Protein AF-A0A3D8VDH3-F1 (afdb_monomer_lite)

pLDDT: mean 85.47, std 13.95, range [34.97, 97.44]

Radius of gyration: 27.93 Å; chains: 1; bounding box: 59×54×82 Å

Structure (mmCIF, N/CA/C/O backbone):
data_AF-A0A3D8VDH3-F1
#
_entry.id   AF-A0A3D8VDH3-F1
#
loop_
_atom_site.group_PDB
_atom_site.id
_atom_site.type_symbol
_atom_site.label_atom_id
_atom_site.label_alt_id
_atom_site.label_comp_id
_atom_site.label_asym_id
_atom_site.label_entity_id
_atom_site.label_seq_id
_atom_site.pdbx_PDB_ins_code
_atom_site.Cartn_x
_atom_site.Cartn_y
_atom_site.Cartn_z
_atom_site.occupancy
_atom_site.B_iso_or_equiv
_atom_site.auth_seq_id
_atom_site.auth_comp_id
_atom_site.auth_asym_id
_atom_site.auth_atom_id
_atom_site.pdbx_PDB_model_num
ATOM 1 N N . MET A 1 1 ? 12.336 -31.714 -1.502 1.00 45.78 1 MET A N 1
ATOM 2 C CA . MET A 1 1 ? 13.570 -30.962 -1.829 1.00 45.78 1 MET A CA 1
ATOM 3 C C . MET A 1 1 ? 13.977 -31.034 -3.308 1.00 45.78 1 MET A C 1
ATOM 5 O O . MET A 1 1 ? 14.647 -30.120 -3.753 1.00 45.78 1 MET A O 1
ATOM 9 N N . ALA A 1 2 ? 13.540 -32.030 -4.097 1.00 37.47 2 ALA A N 1
ATOM 10 C CA . ALA A 1 2 ? 13.898 -32.145 -5.522 1.00 37.47 2 ALA A CA 1
ATOM 11 C C . ALA A 1 2 ? 13.142 -31.191 -6.484 1.00 37.47 2 ALA A C 1
ATOM 13 O O . ALA A 1 2 ? 13.692 -30.810 -7.511 1.00 37.47 2 ALA A O 1
ATOM 14 N N . LEU A 1 3 ? 11.918 -30.748 -6.150 1.00 37.94 3 LEU A N 1
ATOM 15 C CA . LEU A 1 3 ? 11.135 -29.851 -7.025 1.00 37.94 3 LEU A CA 1
ATOM 16 C C . LEU A 1 3 ? 11.666 -28.405 -7.084 1.00 37.94 3 LEU A C 1
ATOM 18 O O . LEU A 1 3 ? 11.602 -27.781 -8.137 1.00 37.94 3 LEU A O 1
ATOM 22 N N . ALA A 1 4 ? 12.241 -27.885 -5.994 1.00 37.81 4 ALA A N 1
ATOM 23 C CA . ALA A 1 4 ? 12.780 -26.519 -5.960 1.00 37.81 4 ALA A CA 1
ATOM 24 C C . ALA A 1 4 ? 14.074 -26.370 -6.786 1.00 37.81 4 ALA A C 1
ATOM 26 O O . ALA A 1 4 ? 14.288 -25.345 -7.427 1.00 37.81 4 ALA A O 1
ATOM 27 N N . LEU A 1 5 ? 14.902 -27.423 -6.825 1.00 37.03 5 LEU A N 1
ATOM 28 C CA . LEU A 1 5 ? 16.112 -27.480 -7.653 1.00 37.03 5 LEU A CA 1
ATOM 29 C C . LEU A 1 5 ? 15.772 -27.493 -9.149 1.00 37.03 5 LEU A C 1
ATOM 31 O O . LEU A 1 5 ? 16.447 -26.830 -9.929 1.00 37.03 5 LEU A O 1
ATOM 35 N N . SER A 1 6 ? 14.692 -28.178 -9.542 1.00 40.34 6 SER A N 1
ATOM 36 C CA . SER A 1 6 ? 14.262 -28.243 -10.942 1.00 40.34 6 SER A CA 1
ATOM 37 C C . SER A 1 6 ? 13.768 -26.890 -11.461 1.00 40.34 6 SER A C 1
ATOM 39 O O . SER A 1 6 ? 14.161 -26.497 -12.554 1.00 40.34 6 SER A O 1
ATOM 41 N N . SER A 1 7 ? 12.969 -26.140 -10.689 1.00 45.00 7 SER A N 1
ATOM 42 C CA . SER A 1 7 ? 12.535 -24.795 -11.105 1.00 45.00 7 SER A CA 1
ATOM 43 C C . SER A 1 7 ? 13.702 -23.817 -11.201 1.00 45.00 7 SER A C 1
ATOM 45 O O . SER A 1 7 ? 13.804 -23.118 -12.198 1.00 45.00 7 SER A O 1
ATOM 47 N N . ALA A 1 8 ? 14.622 -23.798 -10.231 1.00 44.53 8 ALA A N 1
ATOM 48 C CA . ALA A 1 8 ? 15.776 -22.898 -10.278 1.00 44.53 8 ALA A CA 1
ATOM 49 C C . ALA A 1 8 ? 16.725 -23.200 -11.457 1.00 44.53 8 ALA A C 1
ATOM 51 O O . ALA A 1 8 ? 17.282 -22.280 -12.055 1.00 44.53 8 ALA A O 1
ATOM 52 N N . LEU A 1 9 ? 16.895 -24.477 -11.821 1.00 43.53 9 LEU A N 1
ATOM 53 C CA . LEU A 1 9 ? 17.683 -24.892 -12.987 1.00 43.53 9 LEU A CA 1
ATOM 54 C C . LEU A 1 9 ? 16.997 -24.526 -14.309 1.00 43.53 9 LEU A C 1
ATOM 56 O O . LEU A 1 9 ? 17.662 -24.017 -15.207 1.00 43.53 9 LEU A O 1
ATOM 60 N N . TYR A 1 10 ? 15.679 -24.723 -14.418 1.00 44.94 10 TYR A N 1
ATOM 61 C CA . TYR A 1 10 ? 14.909 -24.320 -15.601 1.00 44.94 10 TYR A CA 1
ATOM 62 C C . TYR A 1 10 ? 14.913 -22.803 -15.801 1.00 44.94 10 TYR A C 1
ATOM 64 O O . TYR A 1 10 ? 15.138 -22.339 -16.916 1.00 44.94 10 TYR A O 1
ATOM 72 N N . THR A 1 11 ? 14.731 -22.028 -14.729 1.00 51.59 11 THR A N 1
ATOM 73 C CA . THR A 1 11 ? 14.782 -20.565 -14.797 1.00 51.59 11 THR A CA 1
ATOM 74 C C . THR A 1 11 ? 16.172 -20.085 -15.218 1.00 51.59 11 THR A C 1
ATOM 76 O O . THR A 1 11 ? 16.268 -19.221 -16.081 1.00 51.59 11 THR A O 1
ATOM 79 N N . ASN A 1 12 ? 17.252 -20.678 -14.695 1.00 49.50 12 ASN A N 1
ATOM 80 C CA . ASN A 1 12 ? 18.618 -20.325 -15.101 1.00 49.50 12 ASN A CA 1
ATOM 81 C C . ASN A 1 12 ? 18.938 -20.702 -16.559 1.00 49.50 12 ASN A C 1
ATOM 83 O O . ASN A 1 12 ? 19.611 -19.941 -17.248 1.00 49.50 12 ASN A O 1
ATOM 87 N N . LEU A 1 13 ? 18.448 -21.846 -17.048 1.00 49.47 13 LEU A N 1
ATOM 88 C CA . LEU A 1 13 ? 18.633 -22.270 -18.441 1.00 49.47 13 LEU A CA 1
ATOM 89 C C . LEU A 1 13 ? 17.864 -21.378 -19.425 1.00 49.47 13 LEU A C 1
ATOM 91 O O . LEU A 1 13 ? 18.419 -21.018 -20.461 1.00 49.47 13 LEU A O 1
ATOM 95 N N . ALA A 1 14 ? 16.638 -20.974 -19.078 1.00 53.56 14 ALA A N 1
ATOM 96 C CA . ALA A 1 14 ? 15.848 -20.037 -19.874 1.00 53.56 14 ALA A CA 1
ATOM 97 C C . ALA A 1 14 ? 16.531 -18.660 -19.959 1.00 53.56 14 ALA A C 1
ATOM 99 O O . ALA A 1 14 ? 16.785 -18.180 -21.058 1.00 53.56 14 ALA A O 1
ATOM 100 N N . HIS A 1 15 ? 16.973 -18.092 -18.827 1.00 55.31 15 HIS A N 1
ATOM 101 C CA . HIS A 1 15 ? 17.721 -16.825 -18.821 1.00 55.31 15 HIS A CA 1
ATOM 102 C C . HIS A 1 15 ? 19.032 -16.908 -19.623 1.00 55.31 15 HIS A C 1
ATOM 104 O O . HIS A 1 15 ? 19.412 -15.948 -20.292 1.00 55.31 15 HIS A O 1
ATOM 110 N N . ALA A 1 16 ? 19.727 -18.051 -19.592 1.00 53.41 16 ALA A N 1
ATOM 111 C CA . ALA A 1 16 ? 20.951 -18.256 -20.365 1.00 53.41 16 ALA A CA 1
ATOM 112 C C . ALA A 1 16 ? 20.691 -18.345 -21.883 1.00 53.41 16 ALA A C 1
ATOM 114 O O . ALA A 1 16 ? 21.485 -17.828 -22.670 1.00 53.41 16 ALA A O 1
ATOM 115 N N . GLN A 1 17 ? 19.583 -18.963 -22.309 1.00 54.72 17 GLN A N 1
ATOM 116 C CA . GLN A 1 17 ? 19.160 -18.995 -23.717 1.00 54.72 17 GLN A CA 1
ATOM 117 C C . GLN A 1 17 ? 18.655 -17.626 -24.200 1.00 54.72 17 GLN A C 1
ATOM 119 O O . GLN A 1 17 ? 18.933 -17.223 -25.334 1.00 54.72 17 GLN A O 1
ATOM 124 N N . ASP A 1 18 ? 17.984 -16.880 -23.327 1.00 58.66 18 ASP A N 1
ATOM 125 C CA . ASP A 1 18 ? 17.497 -15.533 -23.609 1.00 58.66 18 ASP A CA 1
ATOM 126 C C . ASP A 1 18 ? 18.654 -14.536 -23.771 1.00 58.66 18 ASP A C 1
ATOM 128 O O . ASP A 1 18 ? 18.657 -13.746 -24.715 1.00 58.66 18 ASP A O 1
ATOM 132 N N . ALA A 1 19 ? 19.684 -14.620 -22.925 1.00 56.09 19 ALA A N 1
ATOM 133 C CA . ALA A 1 19 ? 20.886 -13.795 -23.043 1.00 56.09 19 ALA A CA 1
ATOM 134 C C . ALA A 1 19 ? 21.724 -14.140 -24.289 1.00 56.09 19 ALA A C 1
ATOM 136 O O . ALA A 1 19 ? 22.258 -13.246 -24.943 1.00 56.09 19 ALA A O 1
ATOM 137 N N . ALA A 1 20 ? 21.814 -15.423 -24.660 1.00 58.88 20 ALA A N 1
ATOM 138 C CA . ALA A 1 20 ? 22.573 -15.870 -25.832 1.00 58.88 20 ALA A CA 1
ATOM 139 C C . ALA A 1 20 ? 21.938 -15.463 -27.175 1.00 58.88 20 ALA A C 1
ATOM 141 O O . ALA A 1 20 ? 22.623 -15.441 -28.197 1.00 58.88 20 ALA A O 1
ATOM 142 N N . SER A 1 21 ? 20.640 -15.148 -27.188 1.00 61.16 21 SER A N 1
ATOM 143 C CA . SER A 1 21 ? 19.921 -14.727 -28.396 1.00 61.16 21 SER A CA 1
ATOM 144 C C . SER A 1 21 ? 19.900 -13.206 -28.604 1.00 61.16 21 SER A C 1
ATOM 146 O O . SER A 1 21 ? 19.546 -12.742 -29.688 1.00 61.16 21 SER A O 1
ATOM 148 N N . ALA A 1 22 ? 20.330 -12.417 -27.614 1.00 69.25 22 ALA A N 1
ATOM 149 C CA . ALA A 1 22 ? 20.348 -10.959 -27.675 1.00 69.25 22 ALA A CA 1
ATOM 150 C C . ALA A 1 22 ? 21.707 -10.431 -28.164 1.00 69.25 22 ALA A C 1
ATOM 152 O O . ALA A 1 22 ? 22.540 -10.042 -27.350 1.00 69.25 22 ALA A O 1
ATOM 153 N N . ASP A 1 23 ? 21.945 -10.392 -29.482 1.00 78.06 23 ASP A N 1
ATOM 154 C CA . ASP A 1 23 ? 23.149 -9.742 -30.029 1.00 78.06 23 ASP A CA 1
ATOM 155 C C . ASP A 1 23 ? 23.205 -8.264 -29.576 1.00 78.06 23 ASP A C 1
ATOM 157 O O . ASP A 1 23 ? 22.352 -7.468 -29.997 1.00 78.06 23 ASP A O 1
ATOM 161 N N . PRO A 1 24 ? 24.188 -7.857 -28.744 1.00 74.31 24 PRO A N 1
ATOM 162 C CA . PRO A 1 24 ? 24.292 -6.483 -28.263 1.00 74.31 24 PRO A CA 1
ATOM 163 C C . PRO A 1 24 ? 24.492 -5.464 -29.390 1.00 74.31 24 PRO A C 1
ATOM 165 O O . PRO A 1 24 ? 24.159 -4.295 -29.210 1.00 74.31 24 PRO A O 1
ATOM 168 N N . ALA A 1 25 ? 24.992 -5.875 -30.561 1.00 77.44 25 ALA A N 1
ATOM 169 C CA . ALA A 1 25 ? 25.109 -4.996 -31.724 1.00 77.44 25 ALA A CA 1
ATOM 170 C C . ALA A 1 25 ? 23.742 -4.632 -32.334 1.00 77.44 25 ALA A C 1
ATOM 172 O O . ALA A 1 25 ? 23.601 -3.581 -32.961 1.00 77.44 25 ALA A O 1
ATOM 173 N N . VAL A 1 26 ? 22.734 -5.489 -32.143 1.00 79.94 26 VAL A N 1
ATOM 174 C CA . VAL A 1 26 ? 21.367 -5.294 -32.645 1.00 79.94 26 VAL A CA 1
ATOM 175 C C . VAL A 1 26 ? 20.488 -4.653 -31.576 1.00 79.94 26 VAL A C 1
ATOM 177 O O . VAL A 1 26 ? 19.791 -3.677 -31.842 1.00 79.94 26 VAL A O 1
ATOM 180 N N . TRP A 1 27 ? 20.538 -5.189 -30.359 1.00 80.94 27 TRP A N 1
ATOM 181 C CA . TRP A 1 27 ? 19.612 -4.850 -29.277 1.00 80.94 27 TRP A CA 1
ATOM 182 C C . TRP A 1 27 ? 20.171 -3.823 -28.289 1.00 80.94 27 TRP A C 1
ATOM 184 O O . TRP A 1 27 ? 19.431 -3.291 -27.456 1.00 80.94 27 TRP A O 1
ATOM 194 N N . GLY A 1 28 ? 21.467 -3.518 -28.393 1.00 81.69 28 GLY A N 1
ATOM 195 C CA . GLY A 1 28 ? 22.143 -2.528 -27.567 1.00 81.69 28 GLY A CA 1
ATOM 196 C C . GLY A 1 28 ? 21.947 -2.785 -26.066 1.00 81.69 28 GLY A C 1
ATOM 197 O O . GLY A 1 28 ? 21.894 -3.941 -25.640 1.00 81.69 28 GLY A O 1
ATOM 198 N N . PRO A 1 29 ? 21.797 -1.730 -25.244 1.00 80.94 29 PRO A N 1
ATOM 199 C CA . PRO A 1 29 ? 21.519 -1.865 -23.813 1.00 80.94 29 PRO A CA 1
ATOM 200 C C . PRO A 1 29 ? 20.274 -2.705 -23.501 1.00 80.94 29 PRO A C 1
ATOM 202 O O . PRO A 1 29 ? 20.234 -3.393 -22.481 1.00 80.94 29 PRO A O 1
ATOM 205 N N . TYR A 1 30 ? 19.260 -2.679 -24.370 1.00 81.75 30 TYR A N 1
ATOM 206 C CA . TYR A 1 30 ? 17.966 -3.313 -24.113 1.00 81.75 30 TYR A CA 1
ATOM 207 C C . TYR A 1 30 ? 18.070 -4.847 -24.000 1.00 81.75 30 TYR A C 1
ATOM 209 O O . TYR A 1 30 ? 17.294 -5.464 -23.273 1.00 81.75 30 TYR A O 1
ATOM 217 N N . ALA A 1 31 ? 19.099 -5.452 -24.611 1.00 82.62 31 ALA A N 1
ATOM 218 C CA . ALA A 1 31 ? 19.454 -6.866 -24.447 1.00 82.62 31 ALA A CA 1
ATOM 219 C C . ALA A 1 31 ? 19.589 -7.296 -22.977 1.00 82.62 31 ALA A C 1
ATOM 221 O O . ALA A 1 31 ? 19.212 -8.403 -22.608 1.00 82.62 31 ALA A O 1
ATOM 222 N N . THR A 1 32 ? 20.098 -6.405 -22.122 1.00 85.38 32 THR A N 1
ATOM 223 C CA . THR A 1 32 ? 20.371 -6.691 -20.701 1.00 85.38 32 THR A CA 1
ATOM 224 C C . THR A 1 32 ? 19.118 -6.691 -19.819 1.00 85.38 32 THR A C 1
ATOM 226 O O . THR A 1 32 ? 19.188 -7.003 -18.625 1.00 85.38 32 THR A O 1
ATOM 229 N N . LEU A 1 33 ? 17.972 -6.309 -20.389 1.00 88.00 33 LEU A N 1
ATOM 230 C CA . LEU A 1 33 ? 16.694 -6.238 -19.690 1.00 88.00 33 LEU A CA 1
ATOM 231 C C . LEU A 1 33 ? 15.840 -7.493 -19.905 1.00 88.00 33 LEU A C 1
ATOM 233 O O . LEU A 1 33 ? 14.898 -7.719 -19.148 1.00 88.00 33 LEU A O 1
ATOM 237 N N . VAL A 1 34 ? 16.155 -8.308 -20.915 1.00 89.12 34 VAL A N 1
ATOM 238 C CA . VAL A 1 34 ? 15.372 -9.500 -21.261 1.00 89.12 34 VAL A CA 1
ATOM 239 C C . VAL A 1 34 ? 15.433 -10.543 -20.152 1.00 89.12 34 VAL A C 1
ATOM 241 O O . VAL A 1 34 ? 16.461 -10.727 -19.505 1.00 89.12 34 VAL A O 1
ATOM 244 N N . GLY A 1 35 ? 14.309 -11.217 -19.921 1.00 88.56 35 GLY A N 1
ATOM 245 C CA . GLY A 1 35 ? 14.136 -12.193 -18.851 1.00 88.56 35 GLY A CA 1
ATOM 246 C C . GLY A 1 35 ? 13.758 -11.546 -17.517 1.00 88.56 35 GLY A C 1
ATOM 247 O O . GLY A 1 35 ? 13.251 -12.223 -16.626 1.00 88.56 35 GLY A O 1
ATOM 248 N N . ARG A 1 36 ? 13.924 -10.226 -17.373 1.00 91.88 36 ARG A N 1
ATOM 249 C CA . ARG A 1 36 ? 13.807 -9.531 -16.087 1.00 91.88 36 ARG A CA 1
ATOM 250 C C . ARG A 1 36 ? 12.451 -8.853 -15.922 1.00 91.88 36 ARG A C 1
ATOM 252 O O . ARG A 1 36 ? 11.776 -8.482 -16.886 1.00 91.88 36 ARG A O 1
ATOM 259 N N . THR A 1 37 ? 12.074 -8.675 -14.659 1.00 94.75 37 THR A N 1
ATOM 260 C CA . THR A 1 37 ? 10.870 -7.949 -14.244 1.00 94.75 37 THR A CA 1
ATOM 261 C C . THR A 1 37 ? 11.261 -6.799 -13.335 1.00 94.75 37 THR A C 1
ATOM 263 O O . THR A 1 37 ? 11.999 -6.985 -12.369 1.00 94.75 37 THR A O 1
ATOM 266 N N . PHE A 1 38 ? 10.721 -5.619 -13.609 1.00 95.69 38 PHE A N 1
ATOM 267 C CA . PHE A 1 38 ? 11.061 -4.380 -12.937 1.00 95.69 38 PHE A CA 1
ATOM 268 C C . PHE A 1 38 ? 9.838 -3.755 -12.277 1.00 95.69 38 PHE A C 1
ATOM 270 O O . PHE A 1 38 ? 8.765 -3.685 -12.878 1.00 95.69 38 PHE A O 1
ATOM 277 N N . ALA A 1 39 ? 10.019 -3.248 -11.062 1.00 95.56 39 ALA A N 1
ATOM 278 C CA . ALA A 1 39 ? 9.040 -2.421 -10.372 1.00 95.56 39 ALA A CA 1
ATOM 279 C C . ALA A 1 39 ? 9.349 -0.941 -10.620 1.00 95.56 39 ALA A C 1
ATOM 281 O O . ALA A 1 39 ? 10.464 -0.489 -10.339 1.00 95.56 39 ALA A O 1
ATOM 282 N N . GLY A 1 40 ? 8.374 -0.203 -11.151 1.00 93.94 40 GLY A N 1
ATOM 283 C CA . GLY A 1 40 ? 8.513 1.218 -11.464 1.00 93.94 40 GLY A CA 1
ATOM 284 C C . GLY A 1 40 ? 8.079 2.123 -10.315 1.00 93.94 40 GLY A C 1
ATOM 285 O O . GLY A 1 40 ? 7.131 1.824 -9.587 1.00 93.94 40 GLY A O 1
ATOM 286 N N . GLN A 1 41 ? 8.768 3.251 -10.171 1.00 92.69 41 GLN A N 1
ATOM 287 C CA . GLN A 1 41 ? 8.465 4.291 -9.198 1.00 92.69 41 GLN A CA 1
ATOM 288 C C . GLN A 1 41 ? 8.595 5.671 -9.846 1.00 92.69 41 GLN A C 1
ATOM 290 O O . GLN A 1 41 ? 9.622 5.974 -10.456 1.00 92.69 41 GLN A O 1
ATOM 295 N N . ASP A 1 42 ? 7.576 6.513 -9.670 1.00 93.31 42 ASP A N 1
ATOM 296 C CA . ASP A 1 42 ? 7.642 7.928 -10.037 1.00 93.31 42 ASP A CA 1
ATOM 297 C C . ASP A 1 42 ? 8.678 8.649 -9.171 1.00 93.31 42 ASP A C 1
ATOM 299 O O . ASP A 1 42 ? 8.696 8.511 -7.946 1.00 93.31 42 ASP A O 1
ATOM 303 N N . VAL A 1 43 ? 9.531 9.443 -9.813 1.00 92.56 43 VAL A N 1
ATOM 304 C CA . VAL A 1 43 ? 10.533 10.275 -9.135 1.00 92.56 43 VAL A CA 1
ATOM 305 C C . VAL A 1 43 ? 10.117 11.743 -9.177 1.00 92.56 43 VAL A C 1
ATOM 307 O O . VAL A 1 43 ? 10.227 12.441 -8.172 1.00 92.56 43 VAL A O 1
ATOM 310 N N . SER A 1 44 ? 9.630 12.229 -10.323 1.00 91.69 44 SER A N 1
ATOM 311 C CA . SER A 1 44 ? 9.154 13.609 -10.467 1.00 91.69 44 SER A CA 1
ATOM 312 C C . SER A 1 44 ? 8.248 13.790 -11.686 1.00 91.69 44 SER A C 1
ATOM 314 O O . SER A 1 44 ? 8.260 12.973 -12.611 1.00 91.69 44 SER A O 1
ATOM 316 N N . GLY A 1 45 ? 7.496 14.895 -11.700 1.00 92.69 45 GLY A N 1
ATOM 317 C CA . GLY A 1 45 ? 6.691 15.316 -12.843 1.00 92.69 45 GLY A CA 1
ATOM 318 C C . GLY A 1 45 ? 5.281 14.739 -12.840 1.00 92.69 45 GLY A C 1
ATOM 319 O O . GLY A 1 45 ? 4.510 14.977 -11.911 1.00 92.69 45 GLY A O 1
ATOM 320 N N . TRP A 1 46 ? 4.914 14.037 -13.910 1.00 88.81 46 TRP A N 1
ATOM 321 C CA . TRP A 1 46 ? 3.556 13.532 -14.100 1.00 88.81 46 TRP A CA 1
ATOM 322 C C . TRP A 1 46 ? 3.208 12.399 -13.122 1.00 88.81 46 TRP A C 1
ATOM 324 O O . TRP A 1 46 ? 3.967 11.436 -13.024 1.00 88.81 46 TRP A O 1
ATOM 334 N N . PRO A 1 47 ? 2.053 12.466 -12.433 1.00 88.06 47 PRO A N 1
ATOM 335 C CA . PRO A 1 47 ? 1.620 11.390 -11.551 1.00 88.06 47 PRO A CA 1
ATOM 336 C C . PRO A 1 47 ? 1.214 10.157 -12.361 1.00 88.06 47 PRO A C 1
ATOM 338 O O . PRO A 1 47 ? 0.532 10.281 -13.381 1.00 88.06 47 PRO A O 1
ATOM 341 N N . ASN A 1 48 ? 1.547 8.969 -11.854 1.00 87.69 48 ASN A N 1
ATOM 342 C CA . ASN A 1 48 ? 1.277 7.683 -12.499 1.00 87.69 48 ASN A CA 1
ATOM 343 C C . ASN A 1 48 ? 1.996 7.526 -13.849 1.00 87.69 48 ASN A C 1
ATOM 345 O O . ASN A 1 48 ? 1.468 6.886 -14.763 1.00 87.69 48 ASN A O 1
ATOM 349 N N . TYR A 1 49 ? 3.176 8.134 -13.987 1.00 89.50 49 TYR A N 1
ATOM 350 C CA . TYR A 1 49 ? 3.991 8.014 -15.194 1.00 89.50 49 TYR A CA 1
ATOM 351 C C . TYR A 1 49 ? 4.663 6.636 -15.275 1.00 89.50 49 TYR A C 1
ATOM 353 O O . TYR A 1 49 ? 4.628 5.975 -16.316 1.00 89.50 49 TYR A O 1
ATOM 361 N N . ALA A 1 50 ? 5.244 6.179 -14.168 1.00 92.75 50 ALA A N 1
ATOM 362 C CA . ALA A 1 50 ? 5.819 4.859 -14.030 1.00 92.75 50 ALA A CA 1
ATOM 363 C C . ALA A 1 50 ? 4.712 3.804 -14.025 1.00 92.75 50 ALA A C 1
ATOM 365 O O . ALA A 1 50 ? 3.746 3.875 -13.263 1.00 92.75 50 ALA A O 1
ATOM 366 N N . SER A 1 51 ? 4.872 2.767 -14.837 1.00 92.56 51 SER A N 1
ATOM 367 C CA . SER A 1 51 ? 4.076 1.554 -14.666 1.00 92.56 51 SER A CA 1
ATOM 368 C C . SER A 1 51 ? 4.519 0.840 -13.391 1.00 92.56 51 SER A C 1
ATOM 370 O O . SER A 1 51 ? 5.712 0.770 -13.096 1.00 92.56 51 SER A O 1
ATOM 372 N N . LYS A 1 52 ? 3.571 0.241 -12.670 1.00 93.69 52 LYS A N 1
ATOM 373 C CA . LYS A 1 52 ? 3.853 -0.530 -11.455 1.00 93.69 52 LYS A CA 1
ATOM 374 C C . LYS A 1 52 ? 4.814 -1.683 -11.723 1.00 93.69 52 LYS A C 1
ATOM 376 O O . LYS A 1 52 ? 5.698 -1.939 -10.912 1.00 93.69 52 LYS A O 1
ATOM 381 N N . SER A 1 53 ? 4.641 -2.361 -12.855 1.00 95.44 53 SER A N 1
ATOM 382 C CA . SER A 1 53 ? 5.523 -3.442 -13.293 1.00 95.44 53 SER A CA 1
ATOM 383 C C . SER A 1 53 ? 5.821 -3.346 -14.787 1.00 95.44 53 SER A C 1
ATOM 385 O O . SER A 1 53 ? 4.966 -2.891 -15.550 1.00 95.44 53 SER A O 1
ATOM 387 N N . ARG A 1 54 ? 7.019 -3.781 -15.192 1.00 94.88 54 ARG A N 1
ATOM 388 C CA . ARG A 1 54 ? 7.414 -4.059 -16.584 1.00 94.88 54 ARG A CA 1
ATOM 389 C C . ARG A 1 54 ? 8.202 -5.354 -16.638 1.00 94.88 54 ARG A C 1
ATOM 391 O O . ARG A 1 54 ? 9.082 -5.563 -15.816 1.00 94.88 54 ARG A O 1
ATOM 398 N N . SER A 1 55 ? 7.889 -6.215 -17.588 1.00 94.44 55 SER A N 1
ATOM 399 C CA . SER A 1 55 ? 8.606 -7.460 -17.857 1.00 94.44 55 SER A CA 1
ATOM 400 C C . SER A 1 55 ? 9.007 -7.464 -19.318 1.00 94.44 55 SER A C 1
ATOM 402 O O . SER A 1 55 ? 8.150 -7.234 -20.171 1.00 94.44 55 SER A O 1
ATOM 404 N N . ILE A 1 56 ? 10.282 -7.724 -19.594 1.00 92.56 56 ILE A N 1
ATOM 405 C CA . ILE A 1 56 ? 10.801 -7.847 -20.956 1.00 92.56 56 ILE A CA 1
ATOM 406 C C . ILE A 1 56 ? 11.136 -9.314 -21.192 1.00 92.56 56 ILE A C 1
ATOM 408 O O . ILE A 1 56 ? 11.876 -9.911 -20.417 1.00 92.56 56 ILE A O 1
ATOM 412 N N . GLN A 1 57 ? 10.591 -9.901 -22.251 1.00 91.38 57 GLN A N 1
ATOM 413 C CA . GLN A 1 57 ? 10.781 -11.311 -22.598 1.00 91.38 57 GLN A CA 1
ATOM 414 C C . GLN A 1 57 ? 10.970 -11.463 -24.106 1.00 91.38 57 GLN A C 1
ATOM 416 O O . GLN A 1 57 ? 10.590 -10.581 -24.877 1.00 91.38 57 GLN A O 1
ATOM 421 N N . TRP A 1 58 ? 11.511 -12.595 -24.546 1.00 90.56 58 TRP A N 1
ATOM 422 C CA . TRP A 1 58 ? 11.445 -12.961 -25.956 1.00 90.56 58 TRP A CA 1
ATOM 423 C C . TRP A 1 58 ? 10.044 -13.453 -26.316 1.00 90.56 58 TRP A C 1
ATOM 425 O O . TRP A 1 58 ? 9.497 -14.344 -25.674 1.00 90.56 58 TRP A O 1
ATOM 435 N N . GLU A 1 59 ? 9.473 -12.890 -27.375 1.00 90.38 59 GLU A N 1
ATOM 436 C CA . GLU A 1 59 ? 8.365 -13.521 -28.096 1.00 90.38 59 GLU A CA 1
ATOM 437 C C . GLU A 1 59 ? 8.922 -14.496 -29.142 1.00 90.38 59 GLU A C 1
ATOM 439 O O . GLU A 1 59 ? 8.474 -15.635 -29.246 1.00 90.38 59 GLU A O 1
ATOM 444 N N . GLU A 1 60 ? 9.959 -14.062 -29.861 1.00 89.19 60 GLU A N 1
ATOM 445 C CA . GLU A 1 60 ? 10.764 -14.883 -30.760 1.00 89.19 60 GLU A CA 1
ATOM 446 C C . GLU A 1 60 ? 12.248 -14.623 -30.454 1.00 89.19 60 GLU A C 1
ATOM 448 O O . GLU A 1 60 ? 12.728 -13.521 -30.745 1.00 89.19 60 GLU A O 1
ATOM 453 N N . PRO A 1 61 ? 12.989 -15.594 -29.883 1.00 86.75 61 PRO A N 1
ATOM 454 C CA . PRO A 1 61 ? 14.383 -15.401 -29.487 1.00 86.75 61 PRO A CA 1
ATOM 455 C C . PRO A 1 61 ? 15.252 -14.812 -30.604 1.00 86.75 61 PRO A C 1
ATOM 457 O O . PRO A 1 61 ? 15.287 -15.325 -31.725 1.00 86.75 61 PRO A O 1
ATOM 460 N N . GLY A 1 62 ? 15.929 -13.703 -30.302 1.00 83.62 62 GLY A N 1
ATOM 461 C CA . GLY A 1 62 ? 16.793 -12.969 -31.229 1.00 83.62 62 GLY A CA 1
ATOM 462 C C . GLY A 1 62 ? 16.076 -12.144 -32.301 1.00 83.62 62 GLY A C 1
ATOM 463 O O . GLY A 1 62 ? 16.743 -11.447 -33.065 1.00 83.62 62 GLY A O 1
ATOM 464 N N . LYS A 1 63 ? 14.739 -12.189 -32.370 1.00 86.94 63 LYS A N 1
ATOM 465 C CA . LYS A 1 63 ? 13.949 -11.530 -33.425 1.00 86.94 63 LYS A CA 1
ATOM 466 C C . LYS A 1 63 ? 12.941 -10.522 -32.895 1.00 86.94 63 LYS A C 1
ATOM 468 O O . LYS A 1 63 ? 12.848 -9.428 -33.443 1.00 86.94 63 LYS A O 1
ATOM 473 N N . VAL A 1 64 ? 12.179 -10.892 -31.868 1.00 90.44 64 VAL A N 1
ATOM 474 C CA . VAL A 1 64 ? 11.095 -10.063 -31.331 1.00 90.44 64 VAL A CA 1
ATOM 475 C C . VAL A 1 64 ? 11.072 -10.176 -29.819 1.00 90.44 64 VAL A C 1
ATOM 477 O O . VAL A 1 64 ? 10.814 -11.254 -29.279 1.00 90.44 64 VAL A O 1
ATOM 480 N N . MET A 1 65 ? 11.294 -9.059 -29.133 1.00 91.69 65 MET A N 1
ATOM 481 C CA . MET A 1 65 ? 11.019 -8.962 -27.702 1.00 91.69 65 MET A CA 1
ATOM 482 C C . MET A 1 65 ? 9.602 -8.448 -27.481 1.00 91.69 65 MET A C 1
ATOM 484 O O . MET A 1 65 ? 9.020 -7.755 -28.317 1.00 91.69 65 MET A O 1
ATOM 488 N N . VAL A 1 66 ? 9.059 -8.765 -26.320 1.00 92.50 66 VAL A N 1
ATOM 489 C CA . VAL A 1 66 ? 7.818 -8.207 -25.822 1.00 92.50 66 VAL A CA 1
ATOM 490 C C . VAL A 1 66 ? 8.067 -7.550 -24.476 1.00 92.50 66 VAL A C 1
ATOM 492 O O . VAL A 1 66 ? 8.670 -8.144 -23.586 1.00 92.50 66 VAL A O 1
ATOM 495 N N . GLU A 1 67 ? 7.540 -6.342 -24.320 1.00 92.69 67 GLU A N 1
ATOM 496 C CA . GLU A 1 67 ? 7.343 -5.720 -23.024 1.00 92.69 67 GLU A CA 1
ATOM 497 C C . GLU A 1 67 ? 5.861 -5.789 -22.619 1.00 92.69 67 GLU A C 1
ATOM 499 O O . GLU A 1 67 ? 4.957 -5.397 -23.367 1.00 92.69 67 GLU A O 1
ATOM 504 N N . THR A 1 68 ? 5.616 -6.304 -21.418 1.00 94.38 68 THR A N 1
ATOM 505 C CA . THR A 1 68 ? 4.301 -6.358 -20.760 1.00 94.38 68 THR A CA 1
ATOM 506 C C . THR A 1 68 ? 4.393 -5.764 -19.365 1.00 94.38 68 THR A C 1
ATOM 508 O O . THR A 1 68 ? 5.481 -5.647 -18.807 1.00 94.38 68 THR A O 1
ATOM 511 N N . GLY A 1 69 ? 3.267 -5.438 -18.743 1.00 94.25 69 GLY A N 1
ATOM 512 C CA . GLY A 1 69 ? 3.288 -4.905 -17.387 1.00 94.25 69 GLY A CA 1
ATOM 513 C C . GLY A 1 69 ? 1.925 -4.455 -16.903 1.00 94.25 69 GLY A C 1
ATOM 514 O O . GLY A 1 69 ? 0.905 -4.703 -17.545 1.00 94.25 69 GLY A O 1
ATOM 515 N N . THR A 1 70 ? 1.920 -3.743 -15.783 1.00 95.38 70 THR A N 1
ATOM 516 C CA . THR A 1 70 ? 0.703 -3.196 -15.180 1.00 95.38 70 THR A CA 1
ATOM 517 C C . THR A 1 70 ? 0.876 -1.727 -14.835 1.00 95.38 70 THR A C 1
ATOM 519 O O . THR A 1 70 ? 1.935 -1.317 -14.357 1.00 95.38 70 THR A O 1
ATOM 522 N N . ASP A 1 71 ? -0.175 -0.936 -15.008 1.00 91.38 71 ASP A N 1
ATOM 523 C CA . ASP A 1 71 ? -0.227 0.447 -14.548 1.00 91.38 71 ASP A CA 1
ATOM 524 C C . ASP A 1 71 ? -0.252 0.519 -12.999 1.00 91.38 71 ASP A C 1
ATOM 526 O O . ASP A 1 71 ? -0.379 -0.511 -12.323 1.00 91.38 71 ASP A O 1
ATOM 530 N N . PRO A 1 72 ? -0.122 1.715 -12.394 1.00 88.12 72 PRO A N 1
ATOM 531 C CA . PRO A 1 72 ? -0.219 1.895 -10.939 1.00 88.12 72 PRO A CA 1
ATOM 532 C C . PRO A 1 72 ? -1.501 1.351 -10.294 1.00 88.12 72 PRO A C 1
ATOM 534 O O . PRO A 1 72 ? -1.497 1.024 -9.108 1.00 88.12 72 PRO A O 1
ATOM 537 N N . ARG A 1 73 ? -2.583 1.193 -11.066 1.00 88.25 73 ARG A N 1
ATOM 538 C CA . ARG A 1 73 ? -3.875 0.654 -10.614 1.00 88.25 73 ARG A CA 1
ATOM 539 C C . ARG A 1 73 ? -3.973 -0.865 -10.784 1.00 88.25 73 ARG A C 1
ATOM 541 O O . ARG A 1 73 ? -4.980 -1.451 -10.401 1.00 88.25 73 ARG A O 1
ATOM 548 N N . GLY A 1 74 ? -2.944 -1.508 -11.337 1.00 88.69 74 GLY A N 1
ATOM 549 C CA . GLY A 1 74 ? -2.898 -2.949 -11.578 1.00 88.69 74 GLY A CA 1
ATOM 550 C C . GLY A 1 74 ? -3.557 -3.396 -12.883 1.00 88.69 74 GLY A C 1
ATOM 551 O O . GLY A 1 74 ? -3.667 -4.596 -13.106 1.00 88.69 74 GLY A O 1
ATOM 552 N N . SER A 1 75 ? -3.982 -2.471 -13.748 1.00 92.69 75 SER A N 1
ATOM 553 C CA . SER A 1 75 ? -4.495 -2.821 -15.078 1.00 92.69 75 SER A CA 1
ATOM 554 C C . SER A 1 75 ? -3.338 -3.126 -16.024 1.00 92.69 75 SER A C 1
ATOM 556 O O . SER A 1 75 ? -2.320 -2.436 -15.980 1.00 92.69 75 SER A O 1
ATOM 558 N N . GLU A 1 76 ? -3.484 -4.123 -16.894 1.00 92.88 76 GLU A N 1
ATOM 559 C CA . GLU A 1 76 ? -2.456 -4.444 -17.888 1.00 92.88 76 GLU A CA 1
ATOM 560 C C . GLU A 1 76 ? -2.181 -3.247 -18.808 1.00 92.88 76 GLU A C 1
ATOM 562 O O . GLU A 1 76 ? -3.102 -2.607 -19.330 1.00 92.88 76 GLU A O 1
ATOM 567 N N . ILE A 1 77 ? -0.900 -2.930 -19.004 1.00 89.56 77 ILE A N 1
ATOM 568 C CA . ILE A 1 77 ? -0.495 -1.951 -20.015 1.00 89.56 77 ILE A CA 1
ATOM 569 C C . ILE A 1 77 ? -0.520 -2.610 -21.399 1.00 89.56 77 ILE A C 1
ATOM 571 O O . ILE A 1 77 ? -0.320 -3.823 -21.502 1.00 89.56 77 ILE A O 1
ATOM 575 N N . PRO A 1 78 ? -0.734 -1.839 -22.482 1.00 88.81 78 PRO A N 1
ATOM 576 C CA . PRO A 1 78 ? -0.667 -2.381 -23.832 1.00 88.81 78 PRO A CA 1
ATOM 577 C C . PRO A 1 78 ? 0.654 -3.113 -24.069 1.00 88.81 78 PRO A C 1
ATOM 579 O O . PRO A 1 78 ? 1.725 -2.539 -23.875 1.00 88.81 78 PRO A O 1
ATOM 582 N N . LYS A 1 79 ? 0.553 -4.368 -24.518 1.00 90.94 79 LYS A N 1
ATOM 583 C CA . LYS A 1 79 ? 1.696 -5.168 -24.959 1.00 90.94 79 LYS A CA 1
ATOM 584 C C . LYS A 1 79 ? 2.473 -4.399 -26.027 1.00 90.94 79 LYS A C 1
ATOM 586 O O . LYS A 1 79 ? 1.883 -3.918 -26.996 1.00 90.94 79 LYS A O 1
ATOM 591 N N . MET A 1 80 ? 3.784 -4.319 -25.852 1.00 90.88 80 MET A N 1
ATOM 592 C CA . MET A 1 80 ? 4.693 -3.634 -26.761 1.00 90.88 80 MET A CA 1
ATOM 593 C C . MET A 1 80 ? 5.637 -4.646 -27.384 1.00 90.88 80 MET A C 1
ATOM 595 O O . MET A 1 80 ? 6.366 -5.325 -26.667 1.00 90.88 80 MET A O 1
ATOM 599 N N . ARG A 1 81 ? 5.616 -4.767 -28.711 1.00 92.00 81 ARG A N 1
ATOM 600 C CA . ARG A 1 81 ? 6.567 -5.618 -29.435 1.00 92.00 81 ARG A CA 1
ATOM 601 C C . ARG A 1 81 ? 7.764 -4.777 -29.837 1.00 92.00 81 ARG A C 1
ATOM 603 O O . ARG A 1 81 ? 7.602 -3.641 -30.270 1.00 92.00 81 ARG A O 1
ATOM 610 N N . ILE A 1 82 ? 8.954 -5.331 -29.687 1.00 90.19 82 ILE A N 1
ATOM 611 C CA . ILE A 1 82 ? 10.210 -4.629 -29.919 1.00 90.19 82 ILE A CA 1
ATOM 612 C C . ILE A 1 82 ? 10.988 -5.428 -30.948 1.00 90.19 82 ILE A C 1
ATOM 614 O O . ILE A 1 82 ? 11.243 -6.619 -30.760 1.00 90.19 82 ILE A O 1
ATOM 618 N N . LEU A 1 83 ? 11.326 -4.773 -32.049 1.00 90.88 83 LEU A N 1
ATOM 619 C CA . LEU A 1 83 ? 11.997 -5.364 -33.196 1.00 90.88 83 LEU A CA 1
ATOM 620 C C . LEU A 1 83 ? 13.276 -4.579 -33.509 1.00 90.88 83 LEU A C 1
ATOM 622 O O . LEU A 1 83 ? 13.349 -3.385 -33.201 1.00 90.88 83 LEU A O 1
ATOM 626 N N . PRO A 1 84 ? 14.261 -5.192 -34.182 1.00 88.19 84 PRO A N 1
ATOM 627 C CA . PRO A 1 84 ? 15.361 -4.448 -34.772 1.00 88.19 84 PRO A CA 1
ATOM 628 C C . PRO A 1 84 ? 14.835 -3.406 -35.764 1.00 88.19 84 PRO A C 1
ATOM 630 O O . PRO A 1 84 ? 13.934 -3.674 -36.564 1.00 88.19 84 PRO A O 1
ATOM 633 N N . GLY A 1 85 ? 15.397 -2.205 -35.713 1.00 85.00 85 GLY A N 1
ATOM 634 C CA . GLY A 1 85 ? 15.114 -1.140 -36.662 1.00 85.00 85 GLY A CA 1
ATOM 635 C C . GLY A 1 85 ? 15.751 -1.394 -38.028 1.00 85.00 85 GLY A C 1
ATOM 636 O O . GLY A 1 85 ? 16.482 -2.357 -38.254 1.00 85.00 85 GLY A O 1
ATOM 637 N N . LYS A 1 86 ? 15.485 -0.489 -38.977 1.00 82.81 86 LYS A N 1
ATOM 638 C CA . LYS A 1 86 ? 16.032 -0.593 -40.343 1.00 82.81 86 LYS A CA 1
ATOM 639 C C . LYS A 1 86 ? 17.531 -0.296 -40.407 1.00 82.81 86 LYS A C 1
ATOM 641 O O . LYS A 1 86 ? 18.173 -0.638 -41.398 1.00 82.81 86 LYS A O 1
ATOM 646 N N . ARG A 1 87 ? 18.069 0.386 -39.395 1.00 81.69 87 ARG A N 1
ATOM 647 C CA . ARG A 1 87 ? 19.480 0.765 -39.287 1.00 81.69 87 ARG A CA 1
ATOM 648 C C . ARG A 1 87 ? 20.105 0.119 -38.047 1.00 81.69 87 ARG A C 1
ATOM 650 O O . ARG A 1 87 ? 19.403 -0.061 -37.053 1.00 81.69 87 ARG A O 1
ATOM 657 N N . PRO A 1 88 ? 21.414 -0.189 -38.068 1.00 75.25 88 PRO A N 1
ATOM 658 C CA . PRO A 1 88 ? 22.126 -0.620 -36.867 1.00 75.25 88 PRO A CA 1
ATOM 659 C C . PRO A 1 88 ? 21.940 0.378 -35.713 1.00 75.25 88 PRO A C 1
ATOM 661 O O . PRO A 1 88 ? 22.047 1.586 -35.926 1.00 75.25 88 PRO A O 1
ATOM 664 N N . GLY A 1 89 ? 21.653 -0.123 -34.508 1.00 77.88 89 GLY A N 1
ATOM 665 C CA . GLY A 1 89 ? 21.411 0.704 -33.318 1.00 77.88 89 GLY A CA 1
ATOM 666 C C . GLY A 1 89 ? 20.034 1.381 -33.256 1.00 77.88 89 GLY A C 1
ATOM 667 O O . GLY A 1 89 ? 19.807 2.209 -32.376 1.00 77.88 89 GLY A O 1
ATOM 668 N N . GLU A 1 90 ? 19.110 1.058 -34.162 1.00 86.94 90 GLU A N 1
ATOM 669 C CA . GLU A 1 90 ? 17.711 1.492 -34.106 1.00 86.94 90 GLU A CA 1
ATOM 670 C C . GLU A 1 90 ? 16.833 0.336 -33.607 1.00 86.94 90 GLU A C 1
ATOM 672 O O . GLU A 1 90 ? 17.032 -0.811 -34.003 1.00 86.94 90 GLU A O 1
ATOM 677 N N . LEU A 1 91 ? 15.852 0.634 -32.757 1.00 88.31 91 LEU A N 1
ATOM 678 C CA . LEU A 1 91 ? 14.841 -0.312 -32.284 1.00 88.31 91 LEU A CA 1
ATOM 679 C C . LEU A 1 91 ? 13.450 0.211 -32.629 1.00 88.31 91 LEU A C 1
ATOM 681 O O . LEU A 1 91 ? 13.157 1.392 -32.441 1.00 88.31 91 LEU A O 1
ATOM 685 N N . LEU A 1 92 ? 12.591 -0.678 -33.115 1.00 88.62 92 LEU A N 1
ATOM 686 C CA . LEU A 1 92 ? 11.200 -0.402 -33.439 1.00 88.62 92 LEU A CA 1
ATOM 687 C C . LEU A 1 92 ? 10.300 -0.916 -32.318 1.00 88.62 92 LEU A C 1
ATOM 689 O O . LEU A 1 92 ? 10.323 -2.100 -32.000 1.00 88.62 92 LEU A O 1
ATOM 693 N N . PHE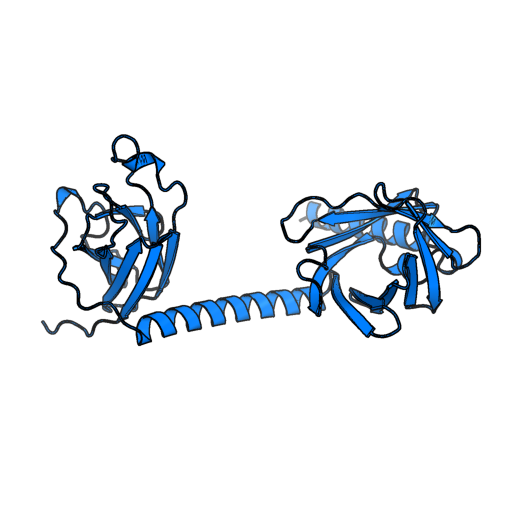 A 1 93 ? 9.473 -0.036 -31.775 1.00 87.25 93 PHE A N 1
ATOM 694 C CA . PHE A 1 93 ? 8.473 -0.320 -30.758 1.00 87.25 93 PHE A CA 1
ATOM 695 C C . PHE A 1 93 ? 7.092 -0.268 -31.410 1.00 87.25 93 PHE A C 1
ATOM 697 O O . PHE A 1 93 ? 6.570 0.792 -31.766 1.00 87.25 93 PHE A O 1
ATOM 704 N N . ASP A 1 94 ? 6.509 -1.444 -31.593 1.00 85.31 94 ASP A N 1
ATOM 705 C CA . ASP A 1 94 ? 5.171 -1.631 -32.128 1.00 85.31 94 ASP A CA 1
ATOM 706 C C . ASP A 1 94 ? 4.170 -1.737 -30.972 1.00 85.31 94 ASP A C 1
ATOM 708 O O . ASP A 1 94 ? 4.065 -2.756 -30.279 1.00 85.31 94 ASP A O 1
ATOM 712 N N . VAL A 1 95 ? 3.461 -0.630 -30.738 1.00 81.00 95 VAL A N 1
ATOM 713 C CA . VAL A 1 95 ? 2.359 -0.521 -29.779 1.00 81.00 95 VAL A CA 1
ATOM 714 C C . VAL A 1 95 ? 1.109 -0.027 -30.480 1.00 81.00 95 VAL A C 1
ATOM 716 O O . VAL A 1 95 ? 1.142 0.942 -31.234 1.00 81.00 95 VAL A O 1
ATOM 719 N N . ALA A 1 96 ? -0.038 -0.614 -30.137 1.00 72.81 96 ALA A N 1
ATOM 720 C CA . ALA A 1 96 ? -1.325 -0.278 -30.751 1.00 72.81 96 ALA A CA 1
ATOM 721 C C . ALA A 1 96 ? -1.676 1.225 -30.699 1.00 72.81 96 ALA A C 1
ATOM 723 O O . ALA A 1 96 ? -2.389 1.727 -31.563 1.00 72.81 96 ALA A O 1
ATOM 724 N N . ARG A 1 97 ? -1.184 1.954 -29.685 1.00 68.62 97 ARG A N 1
ATOM 725 C CA . ARG A 1 97 ? -1.446 3.393 -29.498 1.00 68.62 97 ARG A CA 1
ATOM 726 C C . ARG A 1 97 ? -0.429 4.322 -30.169 1.00 68.62 97 ARG A C 1
ATOM 728 O O . ARG A 1 97 ? -0.697 5.514 -30.267 1.00 68.62 97 ARG A O 1
ATOM 735 N N . ALA A 1 98 ? 0.717 3.806 -30.596 1.00 66.31 98 ALA A N 1
ATOM 736 C CA . ALA A 1 98 ? 1.780 4.568 -31.248 1.00 66.31 98 ALA A CA 1
ATOM 737 C C . ALA A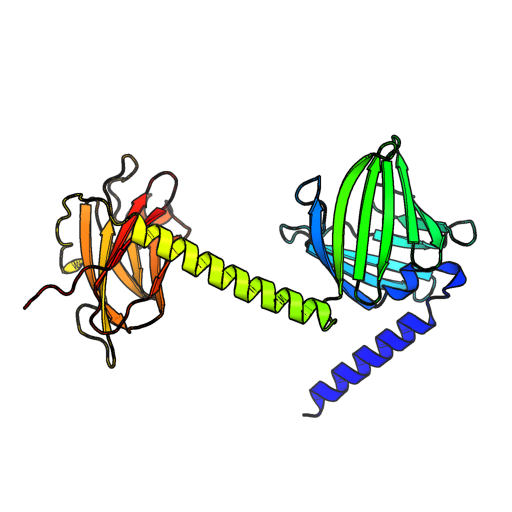 1 98 ? 2.587 3.628 -32.164 1.00 66.31 98 ALA A C 1
ATOM 739 O O . ALA A 1 98 ? 3.724 3.276 -31.842 1.00 66.31 98 ALA A O 1
ATOM 740 N N . PRO A 1 99 ? 1.984 3.165 -33.273 1.00 67.25 99 PRO A N 1
ATOM 741 C CA . PRO A 1 99 ? 2.640 2.218 -34.160 1.00 67.25 99 PRO A CA 1
ATOM 742 C C . PRO A 1 99 ? 3.890 2.857 -34.769 1.00 67.25 99 PRO A C 1
ATOM 744 O O . PRO A 1 99 ? 3.854 3.998 -35.234 1.00 67.25 99 PRO A O 1
ATOM 747 N N . ASN A 1 100 ? 4.979 2.091 -34.809 1.00 67.38 100 ASN A N 1
ATOM 748 C CA . ASN A 1 100 ? 6.287 2.498 -35.324 1.00 67.38 100 ASN A CA 1
ATOM 749 C C . ASN A 1 100 ? 7.027 3.569 -34.505 1.00 67.38 100 ASN A C 1
ATOM 751 O O . ASN A 1 100 ? 7.771 4.368 -35.077 1.00 67.38 100 ASN A O 1
ATOM 755 N N . ALA A 1 101 ? 6.859 3.596 -33.182 1.00 79.88 101 ALA A N 1
ATOM 756 C CA . ALA A 1 101 ? 7.762 4.370 -32.337 1.00 79.88 101 ALA A CA 1
ATOM 757 C C . ALA A 1 101 ? 9.193 3.825 -32.481 1.00 79.88 101 ALA A C 1
ATOM 759 O O . ALA A 1 101 ? 9.403 2.616 -32.475 1.00 79.88 101 ALA A O 1
ATOM 760 N N . THR A 1 102 ? 10.185 4.700 -32.622 1.00 84.44 102 THR A N 1
ATOM 761 C CA . THR A 1 102 ? 11.587 4.296 -32.797 1.00 84.44 102 THR A CA 1
ATOM 762 C C . THR A 1 102 ? 12.430 4.785 -31.632 1.00 84.44 102 THR A C 1
ATOM 764 O O . THR A 1 102 ? 12.307 5.941 -31.224 1.00 84.44 102 THR A O 1
ATOM 767 N N . ALA A 1 103 ? 13.320 3.932 -31.136 1.00 87.00 103 ALA A N 1
ATOM 768 C CA . ALA A 1 103 ? 14.389 4.337 -30.237 1.00 87.00 103 ALA A CA 1
ATOM 769 C C . ALA A 1 103 ? 15.744 4.181 -30.914 1.00 87.00 103 ALA A C 1
ATOM 771 O O . ALA A 1 103 ? 15.942 3.324 -31.777 1.00 87.00 103 ALA A O 1
ATOM 772 N N . ARG A 1 104 ? 16.693 4.994 -30.471 1.00 88.56 104 ARG A N 1
ATOM 773 C CA . ARG A 1 104 ? 18.082 4.960 -30.898 1.00 88.56 104 ARG A CA 1
ATOM 774 C C . ARG A 1 104 ? 18.961 4.584 -29.721 1.00 88.56 104 ARG A C 1
ATOM 776 O O . ARG A 1 104 ? 18.872 5.194 -28.657 1.00 88.56 104 ARG A O 1
ATOM 783 N N . VAL A 1 105 ? 19.831 3.611 -29.934 1.00 86.69 105 VAL A N 1
ATOM 784 C CA . VAL A 1 105 ? 20.924 3.294 -29.022 1.00 86.69 105 VAL A CA 1
ATOM 785 C C . VAL A 1 105 ? 21.965 4.401 -29.149 1.00 86.69 105 VAL A C 1
ATOM 787 O O . VAL A 1 105 ? 22.531 4.611 -30.221 1.00 86.69 105 VAL A O 1
ATOM 790 N N . VAL A 1 106 ? 22.175 5.141 -28.064 1.00 86.12 106 VAL A N 1
ATOM 791 C CA . VAL A 1 106 ? 23.170 6.222 -28.006 1.00 86.12 106 VAL A CA 1
ATOM 792 C C . VAL A 1 106 ? 24.521 5.665 -27.580 1.00 86.12 106 VAL A C 1
ATOM 794 O O . VAL A 1 106 ? 25.546 5.988 -28.174 1.00 86.12 106 VAL A O 1
ATOM 797 N N . ASP A 1 107 ? 24.511 4.798 -26.571 1.00 85.94 107 ASP A N 1
ATOM 798 C CA . ASP A 1 107 ? 25.688 4.117 -26.048 1.00 85.94 107 ASP A CA 1
ATOM 799 C C . ASP A 1 107 ? 25.283 2.790 -25.376 1.00 85.94 107 ASP A C 1
ATOM 801 O O . ASP A 1 107 ? 24.120 2.382 -25.411 1.00 85.94 107 ASP A O 1
ATOM 805 N N . ALA A 1 108 ? 26.245 2.106 -24.751 1.00 83.69 108 ALA A N 1
ATOM 806 C CA . ALA A 1 108 ? 26.047 0.799 -24.122 1.00 83.69 108 ALA A CA 1
ATOM 807 C C . ALA A 1 108 ? 25.026 0.776 -22.967 1.00 83.69 108 ALA A C 1
ATOM 809 O O . ALA A 1 108 ? 24.629 -0.306 -22.540 1.00 83.69 108 ALA A O 1
ATOM 810 N N . LYS A 1 109 ? 24.621 1.934 -22.436 1.00 89.31 109 LYS A N 1
ATOM 811 C CA . LYS A 1 109 ? 23.673 2.075 -21.323 1.00 89.31 109 LYS A CA 1
ATOM 812 C C . LYS A 1 109 ? 22.520 3.029 -21.628 1.00 89.31 109 LYS A C 1
ATOM 814 O O . LYS A 1 109 ? 21.622 3.136 -20.800 1.00 89.31 109 LYS A O 1
ATOM 819 N N . THR A 1 110 ? 22.504 3.693 -22.779 1.00 90.19 110 THR A N 1
ATOM 820 C CA . THR A 1 110 ? 21.540 4.763 -23.055 1.00 90.19 110 THR A CA 1
ATOM 821 C C . THR A 1 110 ? 20.741 4.509 -24.327 1.00 90.19 110 THR A C 1
ATOM 823 O O . THR A 1 110 ? 21.306 4.311 -25.405 1.00 90.19 110 THR A O 1
ATOM 826 N N . LEU A 1 111 ? 19.413 4.595 -24.212 1.00 89.88 111 LEU A N 1
ATOM 827 C CA . LEU A 1 111 ? 18.497 4.710 -25.347 1.00 89.88 111 LEU A CA 1
ATOM 828 C C . LEU A 1 111 ? 17.790 6.058 -25.332 1.00 89.88 111 LEU A C 1
ATOM 830 O O . LEU A 1 111 ? 17.441 6.574 -24.271 1.00 89.88 111 LEU A O 1
ATOM 834 N N . VAL A 1 112 ? 17.517 6.585 -26.518 1.00 90.81 112 VAL A N 1
ATOM 835 C CA . VAL A 1 112 ? 16.711 7.791 -26.698 1.00 90.81 112 VAL A CA 1
ATOM 836 C C . VAL A 1 112 ? 15.549 7.493 -27.633 1.00 90.81 112 VAL A C 1
ATOM 838 O O . VAL A 1 112 ? 15.733 6.962 -28.725 1.00 90.81 112 VAL A O 1
ATOM 841 N N . PHE A 1 113 ? 14.348 7.835 -27.187 1.00 87.06 113 PHE A N 1
ATOM 842 C CA . PHE A 1 113 ? 13.118 7.783 -27.958 1.00 87.06 113 PHE A CA 1
ATOM 843 C C . PHE A 1 113 ? 12.779 9.206 -28.383 1.00 87.06 113 PHE A C 1
ATOM 845 O O . PHE A 1 113 ? 12.408 10.041 -27.550 1.00 87.06 113 PHE A O 1
ATOM 852 N N . ASP A 1 114 ? 12.876 9.456 -29.682 1.00 76.56 114 ASP A N 1
ATOM 853 C CA . ASP A 1 114 ? 12.396 10.695 -30.275 1.00 76.56 114 ASP A CA 1
ATOM 854 C C . ASP A 1 114 ? 10.865 10.616 -30.341 1.00 76.56 114 ASP A C 1
ATOM 856 O O . ASP A 1 114 ? 10.298 9.777 -31.045 1.00 76.56 114 ASP A O 1
ATOM 860 N N . GLN A 1 115 ? 10.176 11.462 -29.577 1.00 71.50 115 GLN A N 1
ATOM 861 C CA . GLN A 1 115 ? 8.718 11.530 -29.588 1.00 71.50 115 GLN A CA 1
ATOM 862 C C . GLN A 1 115 ? 8.240 12.751 -30.377 1.00 71.50 115 GLN A C 1
ATOM 864 O O . GLN A 1 115 ? 8.938 13.752 -30.556 1.00 71.50 115 GLN A O 1
ATOM 869 N N . MET A 1 116 ? 7.002 12.680 -30.868 1.00 70.00 116 MET A N 1
ATOM 870 C CA . MET A 1 116 ? 6.388 13.809 -31.563 1.00 70.00 116 MET A CA 1
ATOM 871 C C . MET A 1 116 ? 6.311 15.047 -30.654 1.00 70.00 116 MET A C 1
ATOM 873 O O . MET A 1 116 ? 6.238 14.945 -29.432 1.00 70.00 116 MET A O 1
ATOM 877 N N . MET A 1 117 ? 6.264 16.236 -31.263 1.00 80.12 117 MET A N 1
ATOM 878 C CA . MET A 1 117 ? 6.057 17.521 -30.570 1.00 80.12 117 MET A CA 1
ATOM 879 C C . MET A 1 117 ? 7.201 17.960 -29.634 1.00 80.12 117 MET A C 1
ATOM 881 O O . MET A 1 117 ? 6.979 18.739 -28.701 1.00 80.12 117 MET A O 1
ATOM 885 N N . GLY A 1 118 ? 8.433 17.519 -29.912 1.00 80.94 118 GLY A N 1
ATOM 886 C CA . GLY A 1 118 ? 9.642 17.970 -29.212 1.00 80.94 118 GLY A CA 1
ATOM 887 C C . GLY A 1 118 ? 9.823 17.363 -27.821 1.00 80.94 118 GLY A C 1
ATOM 888 O O . GLY A 1 118 ? 10.523 17.956 -26.997 1.00 80.94 118 GLY A O 1
ATOM 889 N N . TYR A 1 119 ? 9.159 16.234 -27.567 1.00 87.38 119 TYR A N 1
ATOM 890 C CA . TYR A 1 119 ? 9.416 15.383 -26.416 1.00 87.38 119 TYR A CA 1
ATOM 891 C C . TYR A 1 119 ? 10.533 14.396 -26.747 1.00 87.38 119 TYR A C 1
ATOM 893 O O . TYR A 1 119 ? 10.593 13.850 -27.846 1.00 87.38 119 TYR A O 1
ATOM 901 N N . GLU A 1 120 ? 11.383 14.140 -25.768 1.00 91.12 120 GLU A N 1
ATOM 902 C CA . GLU A 1 120 ? 12.437 13.142 -25.846 1.00 91.12 120 GLU A CA 1
ATOM 903 C C . GLU A 1 120 ? 12.366 12.286 -24.588 1.00 91.12 120 GLU A C 1
ATOM 905 O O . GLU A 1 120 ? 12.288 12.822 -23.481 1.00 91.12 120 GLU A O 1
ATOM 910 N N . THR A 1 121 ? 12.360 10.961 -24.741 1.00 91.81 121 THR A N 1
ATOM 911 C CA . THR A 1 121 ? 12.495 10.054 -23.596 1.00 91.81 121 THR A CA 1
ATOM 912 C C . THR A 1 121 ? 13.866 9.405 -23.611 1.00 91.81 121 THR A C 1
ATOM 914 O O . THR A 1 121 ? 14.202 8.695 -24.551 1.00 91.81 121 THR A O 1
ATOM 917 N N . THR A 1 122 ? 14.639 9.595 -22.552 1.00 93.31 122 THR A N 1
ATOM 918 C CA . THR A 1 122 ? 15.911 8.909 -22.337 1.00 93.31 122 THR A CA 1
ATOM 919 C C . THR A 1 122 ? 15.704 7.740 -21.385 1.00 93.31 122 THR A C 1
ATOM 921 O O . THR A 1 122 ? 15.064 7.894 -20.342 1.00 93.31 122 THR A O 1
ATOM 924 N N . VAL A 1 123 ? 16.271 6.586 -21.722 1.00 93.06 123 VAL A N 1
ATOM 925 C CA . VAL A 1 123 ? 16.351 5.410 -20.855 1.00 93.06 123 VAL A CA 1
ATOM 926 C C . VAL A 1 123 ? 17.816 5.146 -20.543 1.00 93.06 123 VAL A C 1
ATOM 928 O O . VAL A 1 123 ? 18.603 4.921 -21.459 1.00 93.06 123 VAL A O 1
ATOM 931 N N . SER A 1 124 ? 18.178 5.181 -19.263 1.00 94.19 124 SER A N 1
ATOM 932 C CA . SER A 1 124 ? 19.547 4.982 -18.780 1.00 94.19 124 SER A CA 1
ATOM 933 C C . SER A 1 124 ? 19.617 3.731 -17.915 1.00 94.19 124 SER A C 1
ATOM 935 O O . SER A 1 124 ? 18.980 3.659 -16.867 1.00 94.19 124 SER A O 1
ATOM 937 N N . LEU A 1 125 ? 20.377 2.736 -18.354 1.00 91.69 125 LEU A N 1
ATOM 938 C CA . LEU A 1 125 ? 20.476 1.438 -17.704 1.00 91.69 125 LEU A CA 1
ATOM 939 C C . LEU A 1 125 ? 21.528 1.434 -16.598 1.00 91.69 125 LEU A C 1
ATOM 941 O O . LEU A 1 125 ? 22.578 2.076 -16.668 1.00 91.69 125 LEU A O 1
ATOM 945 N N . SER A 1 126 ? 21.245 0.620 -15.594 1.00 88.56 126 SER A N 1
ATOM 946 C CA . SER A 1 126 ? 22.108 0.286 -14.471 1.00 88.56 126 SER A CA 1
ATOM 947 C C . SER A 1 126 ? 22.087 -1.228 -14.262 1.00 88.56 126 SER A C 1
ATOM 949 O O . SER A 1 126 ? 21.262 -1.940 -14.835 1.00 88.56 126 SER A O 1
ATOM 951 N N . ASP A 1 127 ? 22.963 -1.735 -13.405 1.00 83.62 127 ASP A N 1
ATOM 952 C CA . ASP A 1 127 ? 23.074 -3.181 -13.189 1.00 83.62 127 ASP A CA 1
ATOM 953 C C . ASP A 1 127 ? 21.773 -3.773 -12.604 1.00 83.62 127 ASP A C 1
ATOM 955 O O . ASP A 1 127 ? 21.361 -4.884 -12.943 1.00 83.62 127 ASP A O 1
ATOM 959 N N . ASN A 1 128 ? 21.051 -2.983 -11.802 1.00 87.06 128 ASN A N 1
ATOM 960 C CA . ASN A 1 128 ? 19.860 -3.410 -11.062 1.00 87.06 128 ASN A CA 1
ATOM 961 C C . ASN A 1 128 ? 18.550 -2.823 -11.606 1.00 87.06 128 ASN A C 1
ATOM 963 O O . ASN A 1 128 ? 17.542 -2.819 -10.897 1.00 87.06 128 ASN A O 1
ATOM 967 N N . GLY A 1 129 ? 18.544 -2.281 -12.825 1.00 91.69 129 GLY A N 1
ATOM 968 C CA . GLY A 1 129 ? 17.375 -1.571 -13.331 1.00 91.69 129 GLY A CA 1
ATOM 969 C C . GLY A 1 129 ? 17.695 -0.492 -14.348 1.00 91.69 129 GLY A C 1
ATOM 970 O O . GLY A 1 129 ? 18.768 -0.477 -14.944 1.00 91.69 129 GLY A O 1
ATOM 971 N N . TYR A 1 130 ? 16.780 0.448 -14.527 1.00 94.31 130 TYR A N 1
ATOM 972 C CA . TYR A 1 130 ? 16.971 1.577 -15.427 1.00 94.31 130 TYR A CA 1
ATOM 973 C C . TYR A 1 130 ? 16.141 2.781 -14.993 1.00 94.31 130 TYR A C 1
ATOM 975 O O . TYR A 1 130 ? 15.106 2.648 -14.342 1.00 94.31 130 TYR A O 1
ATOM 983 N N . ASP A 1 131 ? 16.581 3.961 -15.400 1.00 95.38 131 ASP A N 1
ATOM 984 C CA . ASP A 1 131 ? 15.850 5.206 -15.224 1.00 95.38 131 ASP A CA 1
ATOM 985 C C . ASP A 1 131 ? 15.251 5.650 -16.553 1.00 95.38 131 ASP A C 1
ATOM 987 O O . ASP A 1 131 ? 15.863 5.501 -17.609 1.00 95.38 131 ASP A O 1
ATOM 991 N N . MET A 1 132 ? 14.060 6.234 -16.496 1.00 94.88 132 MET A N 1
ATOM 992 C CA . MET A 1 132 ? 13.416 6.8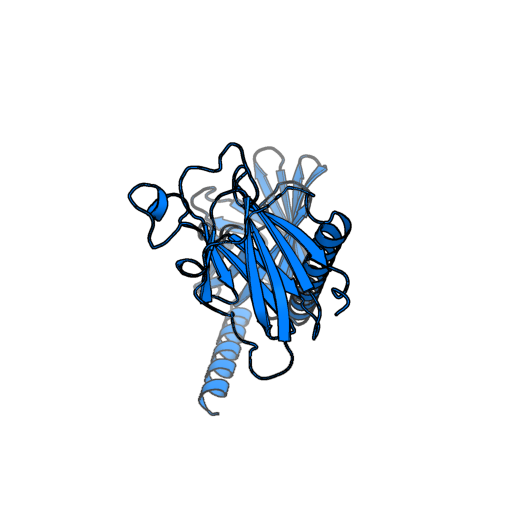89 -17.626 1.00 94.88 132 MET A CA 1
ATOM 993 C C . MET A 1 132 ? 13.258 8.373 -17.326 1.00 94.88 132 MET A C 1
ATOM 995 O O . MET A 1 132 ? 12.772 8.740 -16.256 1.00 94.88 132 MET A O 1
ATOM 999 N N . LYS A 1 133 ? 13.604 9.232 -18.281 1.00 95.50 133 LYS A N 1
ATOM 1000 C CA . LYS A 1 133 ? 13.406 10.683 -18.192 1.00 95.50 133 LYS A CA 1
ATOM 1001 C C . LYS A 1 133 ? 12.733 11.183 -19.452 1.00 95.50 133 LYS A C 1
ATOM 1003 O O . LYS A 1 133 ? 13.205 10.890 -20.540 1.00 95.50 133 LYS A O 1
ATOM 1008 N N . VAL A 1 134 ? 11.667 11.957 -19.301 1.00 94.31 134 VAL A N 1
ATOM 1009 C CA . VAL A 1 134 ? 11.016 12.664 -20.403 1.00 94.31 134 VAL A CA 1
ATOM 1010 C C . VAL A 1 134 ? 11.397 14.126 -20.311 1.00 94.31 134 VAL A C 1
ATOM 1012 O O . VAL A 1 134 ? 11.141 14.768 -19.291 1.00 94.31 134 VAL A O 1
ATOM 1015 N N . THR A 1 135 ? 11.976 14.666 -21.374 1.00 94.06 135 THR A N 1
ATOM 1016 C CA . THR A 1 135 ? 12.246 16.095 -21.496 1.00 94.06 135 THR A CA 1
ATOM 1017 C C . THR A 1 135 ? 11.453 16.696 -22.645 1.00 94.06 135 THR A C 1
ATOM 1019 O O . THR A 1 135 ? 11.056 16.005 -23.583 1.00 94.06 135 THR A O 1
ATOM 1022 N N . LYS A 1 136 ? 11.196 17.999 -22.566 1.00 93.00 136 LYS A N 1
ATOM 1023 C CA . LYS A 1 136 ? 10.639 18.784 -23.665 1.00 93.00 136 LYS A CA 1
ATOM 1024 C C . LYS A 1 136 ? 11.475 20.038 -23.806 1.00 93.00 136 LYS A C 1
ATOM 1026 O O . LYS A 1 136 ? 11.531 20.836 -22.877 1.00 93.00 136 LYS A O 1
ATOM 1031 N N . ARG A 1 137 ? 12.139 20.206 -24.954 1.00 88.00 137 ARG A N 1
ATOM 1032 C CA . ARG A 1 137 ? 13.066 21.334 -25.189 1.00 88.00 137 ARG A CA 1
ATOM 1033 C C . ARG A 1 137 ? 14.123 21.488 -24.074 1.00 88.00 137 ARG A C 1
ATOM 1035 O O . ARG A 1 137 ? 14.467 22.602 -23.702 1.00 88.00 137 ARG A O 1
ATOM 1042 N N . GLY A 1 138 ? 14.609 20.368 -23.533 1.00 85.69 138 GLY A N 1
ATOM 1043 C CA . GLY A 1 138 ? 15.614 20.334 -22.462 1.00 85.69 138 GLY A CA 1
ATOM 1044 C C . GLY A 1 138 ? 15.067 20.442 -21.033 1.00 85.69 138 GLY A C 1
ATOM 1045 O O . GLY A 1 138 ? 15.816 20.221 -20.087 1.00 85.69 138 GLY A O 1
ATOM 1046 N N . GLU A 1 139 ? 13.774 20.717 -20.845 1.00 92.69 139 GLU A N 1
ATOM 1047 C CA . GLU A 1 139 ? 13.157 20.773 -19.516 1.00 92.69 139 GLU A CA 1
ATOM 1048 C C . GLU A 1 139 ? 12.596 19.411 -19.104 1.00 92.69 139 GLU A C 1
ATOM 1050 O O . GLU A 1 139 ? 11.828 18.803 -19.856 1.00 92.69 139 GLU A O 1
ATOM 1055 N N . LEU A 1 140 ? 12.926 18.949 -17.893 1.00 94.38 140 LEU A N 1
ATOM 1056 C CA . LEU A 1 140 ? 12.406 17.702 -17.329 1.00 94.38 140 LEU A CA 1
ATOM 1057 C C . LEU A 1 140 ? 10.891 17.794 -17.112 1.00 94.38 140 LEU A C 1
ATOM 1059 O O . LEU A 1 140 ? 10.414 18.626 -16.348 1.00 94.38 140 LEU A O 1
ATOM 1063 N N . GLN A 1 141 ? 10.149 16.905 -17.765 1.00 94.69 141 GLN A N 1
ATOM 1064 C CA . GLN A 1 141 ? 8.694 16.809 -17.652 1.00 94.69 141 GLN A CA 1
ATOM 1065 C C . GLN A 1 141 ? 8.272 15.690 -16.702 1.00 94.69 141 GLN A C 1
ATOM 1067 O O . GLN A 1 141 ? 7.312 15.852 -15.954 1.00 94.69 141 GLN A O 1
ATOM 1072 N N . ALA A 1 142 ? 8.985 14.562 -16.735 1.00 95.06 142 ALA A N 1
ATOM 1073 C CA . ALA A 1 142 ? 8.758 13.431 -15.845 1.00 95.06 142 ALA A CA 1
ATOM 1074 C C . ALA A 1 142 ? 10.008 12.560 -15.726 1.00 95.06 142 ALA A C 1
ATOM 1076 O O . ALA A 1 142 ? 10.799 12.462 -16.668 1.00 95.06 142 ALA A O 1
ATOM 1077 N N . SER A 1 143 ? 10.163 11.874 -14.596 1.00 96.38 143 SER A N 1
ATOM 1078 C CA . SER A 1 143 ? 11.141 10.795 -14.472 1.00 96.38 143 SER A CA 1
ATOM 1079 C C . SER A 1 143 ? 10.642 9.649 -13.606 1.00 96.38 143 SER A C 1
ATOM 1081 O O . SER A 1 143 ? 9.921 9.870 -12.633 1.00 96.38 143 SER A O 1
ATOM 1083 N N . ALA A 1 144 ? 11.094 8.443 -13.930 1.00 96.31 144 ALA A N 1
ATOM 1084 C CA . ALA A 1 144 ? 10.785 7.216 -13.213 1.00 96.31 144 ALA A CA 1
ATOM 1085 C C . ALA A 1 144 ? 12.034 6.346 -13.060 1.00 96.31 144 ALA A C 1
ATOM 1087 O O . ALA A 1 144 ? 12.892 6.339 -13.941 1.00 96.31 144 ALA A O 1
ATOM 1088 N N . THR A 1 145 ? 12.083 5.569 -11.983 1.00 95.38 145 THR A N 1
ATOM 1089 C CA . THR A 1 145 ? 13.114 4.552 -11.746 1.00 95.38 145 THR A CA 1
ATOM 1090 C C . THR A 1 145 ? 12.468 3.176 -11.741 1.00 95.38 145 THR A C 1
ATOM 1092 O O . THR A 1 145 ? 11.455 2.960 -11.076 1.00 95.38 145 THR A O 1
ATOM 1095 N N . TYR A 1 146 ? 13.076 2.236 -12.454 1.00 94.75 146 TYR A N 1
ATOM 1096 C CA . TYR A 1 146 ? 12.655 0.846 -12.549 1.00 94.75 146 TYR A CA 1
ATOM 1097 C C . TYR A 1 146 ? 13.721 -0.039 -11.925 1.00 94.75 146 TYR A C 1
ATOM 1099 O O . TYR A 1 146 ? 14.867 -0.022 -12.363 1.00 94.75 146 TYR A O 1
ATOM 1107 N N . ARG A 1 147 ? 13.356 -0.808 -10.896 1.00 95.06 147 ARG A N 1
ATOM 1108 C CA . ARG A 1 147 ? 14.278 -1.701 -10.177 1.00 95.06 147 ARG A CA 1
ATOM 1109 C C . ARG A 1 147 ? 13.939 -3.151 -10.454 1.00 95.06 147 ARG A C 1
ATOM 1111 O O . ARG A 1 147 ? 12.773 -3.524 -10.366 1.00 95.06 147 ARG A O 1
ATOM 1118 N N . ASP A 1 148 ? 14.950 -3.953 -10.755 1.00 95.06 148 ASP A N 1
ATOM 1119 C CA . ASP A 1 148 ? 14.801 -5.386 -10.972 1.00 95.06 148 ASP A CA 1
ATOM 1120 C C . ASP A 1 148 ? 14.323 -6.064 -9.690 1.00 95.06 148 ASP A C 1
ATOM 1122 O O . ASP A 1 148 ? 15.007 -6.039 -8.666 1.00 95.06 148 ASP A O 1
ATOM 1126 N N . THR A 1 149 ? 13.152 -6.683 -9.767 1.00 93.81 149 THR A N 1
ATOM 1127 C CA . THR A 1 149 ? 12.488 -7.356 -8.648 1.00 93.81 149 THR A CA 1
ATOM 1128 C C . THR A 1 149 ? 13.261 -8.555 -8.097 1.00 93.81 149 THR A C 1
ATOM 1130 O O . THR A 1 149 ? 13.044 -8.925 -6.945 1.00 93.81 149 THR A O 1
ATOM 1133 N N . ALA A 1 150 ? 14.184 -9.131 -8.872 1.00 92.00 150 ALA A N 1
ATOM 1134 C CA . ALA A 1 150 ? 15.056 -10.215 -8.427 1.00 92.00 150 ALA A CA 1
ATOM 1135 C C . ALA A 1 150 ? 16.356 -9.722 -7.760 1.00 92.00 150 ALA A C 1
ATOM 1137 O O . ALA A 1 150 ? 17.123 -10.532 -7.244 1.00 92.00 150 ALA A O 1
ATOM 1138 N N . SER A 1 151 ? 16.625 -8.411 -7.766 1.00 89.88 151 SER A N 1
ATOM 1139 C CA . SER A 1 151 ? 17.867 -7.852 -7.221 1.00 89.88 151 SER A CA 1
ATOM 1140 C C . SER A 1 151 ? 17.829 -7.683 -5.698 1.00 89.88 151 SER A C 1
ATOM 1142 O O . SER A 1 151 ? 16.805 -7.323 -5.110 1.00 89.88 151 SER A O 1
ATOM 1144 N N . GLU A 1 152 ? 18.988 -7.835 -5.050 1.00 88.62 152 GLU A N 1
ATOM 1145 C CA . GLU A 1 152 ? 19.153 -7.508 -3.624 1.00 88.62 152 GLU A CA 1
ATOM 1146 C C . GLU A 1 152 ? 18.835 -6.034 -3.336 1.00 88.62 152 GLU A C 1
ATOM 1148 O O . GLU A 1 152 ? 18.261 -5.705 -2.299 1.00 88.62 152 GLU A O 1
ATOM 1153 N N . ALA A 1 153 ? 19.142 -5.143 -4.284 1.00 84.69 153 ALA A N 1
ATOM 1154 C CA . ALA A 1 153 ? 18.824 -3.723 -4.189 1.00 84.69 153 ALA A CA 1
ATOM 1155 C C . ALA A 1 153 ? 17.309 -3.474 -4.107 1.00 84.69 153 ALA A C 1
ATOM 1157 O O . ALA A 1 153 ? 16.861 -2.629 -3.327 1.00 84.69 153 ALA A O 1
ATOM 1158 N N . TYR A 1 154 ? 16.506 -4.217 -4.876 1.00 90.94 154 TYR A N 1
ATOM 1159 C CA . TYR A 1 154 ? 15.052 -4.152 -4.763 1.00 90.94 154 TYR A CA 1
ATOM 1160 C C . TYR A 1 154 ? 14.559 -4.734 -3.442 1.00 90.94 154 TYR A C 1
ATOM 1162 O O . TYR A 1 154 ? 13.719 -4.109 -2.800 1.00 90.94 154 TYR A O 1
ATOM 1170 N N . ALA A 1 155 ? 15.101 -5.872 -3.000 1.00 90.31 155 ALA A N 1
ATOM 1171 C CA . ALA A 1 1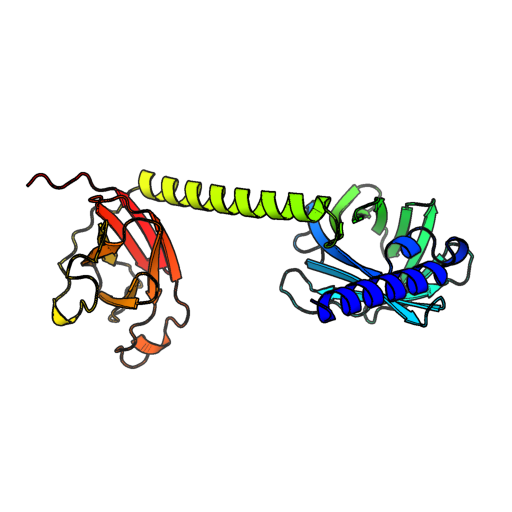55 ? 14.720 -6.470 -1.721 1.00 90.31 155 ALA A CA 1
ATOM 1172 C C . ALA A 1 155 ? 14.990 -5.512 -0.544 1.00 90.31 155 ALA A C 1
ATOM 1174 O O . ALA A 1 155 ? 14.120 -5.309 0.304 1.00 90.31 155 ALA A O 1
ATOM 1175 N N . ALA A 1 156 ? 16.153 -4.853 -0.538 1.00 89.56 156 ALA A N 1
ATOM 1176 C CA . ALA A 1 156 ? 16.509 -3.839 0.450 1.00 89.56 156 ALA A CA 1
ATOM 1177 C C . ALA A 1 156 ? 15.573 -2.621 0.391 1.00 89.56 156 ALA A C 1
ATOM 1179 O O . ALA A 1 156 ? 15.082 -2.167 1.423 1.00 89.56 156 ALA A O 1
ATOM 1180 N N . HIS A 1 157 ? 15.271 -2.117 -0.810 1.00 87.81 157 HIS A N 1
ATOM 1181 C CA . HIS A 1 157 ? 14.317 -1.022 -0.979 1.00 87.81 157 HIS A CA 1
ATOM 1182 C C . HIS A 1 157 ? 12.913 -1.412 -0.493 1.00 87.81 157 HIS A C 1
ATOM 1184 O O . HIS A 1 157 ? 12.272 -0.639 0.211 1.00 87.81 157 HIS A O 1
ATOM 1190 N N . ALA A 1 158 ? 12.431 -2.610 -0.827 1.00 89.94 158 ALA A N 1
ATOM 1191 C CA . ALA A 1 158 ? 11.135 -3.106 -0.380 1.00 89.94 158 ALA A CA 1
ATOM 1192 C C . ALA A 1 158 ? 11.070 -3.212 1.152 1.00 89.94 158 ALA A C 1
ATOM 1194 O O . ALA A 1 158 ? 10.091 -2.764 1.745 1.00 89.94 158 ALA A O 1
ATOM 1195 N N . ALA A 1 159 ? 12.127 -3.717 1.798 1.00 91.44 159 ALA A N 1
ATOM 1196 C CA . ALA A 1 159 ? 12.225 -3.755 3.257 1.00 91.44 159 ALA A CA 1
ATOM 1197 C C . ALA A 1 159 ? 12.160 -2.347 3.872 1.00 91.44 159 ALA A C 1
ATOM 1199 O O . ALA A 1 159 ? 11.361 -2.112 4.776 1.00 91.44 159 ALA A O 1
ATOM 1200 N N . GLN A 1 160 ? 12.907 -1.386 3.320 1.00 91.50 160 GLN A N 1
ATOM 1201 C CA . GLN A 1 160 ? 12.855 0.013 3.759 1.00 91.50 160 GLN A CA 1
ATOM 1202 C C . GLN A 1 160 ? 11.461 0.630 3.596 1.00 91.50 160 GLN A C 1
ATOM 1204 O O . GLN A 1 160 ? 11.024 1.384 4.461 1.00 91.50 160 GLN A O 1
ATOM 1209 N N . GLN A 1 161 ? 10.738 0.319 2.513 1.00 89.06 161 GLN A N 1
ATOM 1210 C CA . GLN A 1 161 ? 9.365 0.803 2.335 1.00 89.06 161 GLN A CA 1
ATOM 1211 C C . GLN A 1 161 ? 8.409 0.194 3.367 1.00 89.06 161 GLN A C 1
ATOM 1213 O O . GLN A 1 161 ? 7.570 0.916 3.893 1.00 89.06 161 GLN A O 1
ATOM 1218 N N . VAL A 1 162 ? 8.558 -1.091 3.708 1.00 92.06 162 VAL A N 1
ATOM 1219 C CA . VAL A 1 162 ? 7.760 -1.737 4.767 1.00 92.06 162 VAL A CA 1
ATOM 1220 C C . VAL A 1 162 ? 8.048 -1.112 6.133 1.00 92.06 162 VAL A C 1
ATOM 1222 O O . VAL A 1 162 ? 7.121 -0.822 6.889 1.00 92.06 162 VAL A O 1
ATOM 1225 N N . GLU A 1 163 ? 9.319 -0.867 6.452 1.00 93.19 163 GLU A N 1
ATOM 1226 C CA . GLU A 1 163 ? 9.721 -0.190 7.690 1.00 93.19 163 GLU A CA 1
ATOM 1227 C C . GLU A 1 163 ? 9.182 1.238 7.752 1.00 93.19 163 GLU A C 1
ATOM 1229 O O . GLU A 1 163 ? 8.636 1.649 8.777 1.00 93.19 163 GLU A O 1
ATOM 1234 N N . LYS A 1 164 ? 9.280 1.977 6.644 1.00 93.94 164 LYS A N 1
ATOM 1235 C CA . LYS A 1 164 ? 8.731 3.325 6.527 1.00 93.94 164 LYS A CA 1
ATOM 1236 C C . LYS A 1 164 ? 7.213 3.321 6.685 1.00 93.94 164 LYS A C 1
ATOM 1238 O O . LYS A 1 164 ? 6.704 4.100 7.476 1.00 93.94 164 LYS A O 1
ATOM 1243 N N . GLU A 1 165 ? 6.491 2.432 6.007 1.00 92.62 165 GLU A N 1
ATOM 1244 C CA . GLU A 1 165 ? 5.035 2.317 6.144 1.00 92.62 165 GLU A CA 1
ATOM 1245 C C . GLU A 1 165 ? 4.641 1.989 7.593 1.00 92.62 165 GLU A C 1
ATOM 1247 O O . GLU A 1 165 ? 3.705 2.574 8.139 1.00 92.62 165 GLU A O 1
ATOM 1252 N N . ALA A 1 166 ? 5.376 1.090 8.254 1.00 91.00 166 ALA A N 1
ATOM 1253 C CA . ALA A 1 166 ? 5.160 0.788 9.664 1.00 91.00 166 ALA A CA 1
ATOM 1254 C C . ALA A 1 166 ? 5.428 2.009 10.563 1.00 91.00 166 ALA A C 1
ATOM 1256 O O . ALA A 1 166 ? 4.648 2.274 11.482 1.00 91.00 166 ALA A O 1
ATOM 1257 N N . ALA A 1 167 ? 6.493 2.768 10.295 1.00 93.69 167 ALA A N 1
ATOM 1258 C CA . ALA A 1 167 ? 6.813 4.001 11.009 1.00 93.69 167 ALA A CA 1
ATOM 1259 C C . ALA A 1 167 ? 5.746 5.085 10.785 1.00 93.69 167 ALA A C 1
ATOM 1261 O O . ALA A 1 167 ? 5.308 5.711 11.749 1.00 93.69 167 ALA A O 1
ATOM 1262 N N . ASP A 1 168 ? 5.266 5.246 9.553 1.00 94.19 168 ASP A N 1
ATOM 1263 C CA . ASP A 1 168 ? 4.209 6.186 9.181 1.00 94.19 168 ASP A CA 1
ATOM 1264 C C . ASP A 1 168 ? 2.887 5.820 9.876 1.00 94.19 168 ASP A C 1
ATOM 1266 O O . ASP A 1 168 ? 2.231 6.692 10.448 1.00 94.19 168 ASP A O 1
ATOM 1270 N N . LYS A 1 169 ? 2.525 4.528 9.941 1.00 91.88 169 LYS A N 1
ATOM 1271 C CA . LYS A 1 169 ? 1.362 4.049 10.718 1.00 91.88 169 LYS A CA 1
ATOM 1272 C C . LYS A 1 169 ? 1.504 4.347 12.211 1.00 91.88 169 LYS A C 1
ATOM 1274 O O . LYS A 1 169 ? 0.554 4.801 12.848 1.00 91.88 169 LYS A O 1
ATOM 1279 N N . VAL A 1 170 ? 2.690 4.127 12.784 1.00 93.12 170 VAL A N 1
ATOM 1280 C CA . VAL A 1 170 ? 2.978 4.470 14.187 1.00 93.12 170 VAL A CA 1
ATOM 1281 C C . VAL A 1 170 ? 2.857 5.978 14.421 1.00 93.12 170 VAL A C 1
ATOM 1283 O O . VAL A 1 170 ? 2.245 6.387 15.409 1.00 93.12 170 VAL A O 1
ATOM 1286 N N . ALA A 1 171 ? 3.400 6.799 13.521 1.00 93.75 171 ALA A N 1
ATOM 1287 C CA . ALA A 1 171 ? 3.323 8.252 13.599 1.00 93.75 171 ALA A CA 1
ATOM 1288 C C . ALA A 1 171 ? 1.874 8.748 13.489 1.00 93.75 171 ALA A C 1
ATOM 1290 O O . ALA A 1 171 ? 1.447 9.549 14.320 1.00 93.75 171 ALA A O 1
ATOM 1291 N N . ALA A 1 172 ? 1.096 8.219 12.540 1.00 92.44 172 ALA A N 1
ATOM 1292 C CA . ALA A 1 172 ? -0.320 8.538 12.371 1.00 92.44 172 ALA A CA 1
ATOM 1293 C C . ALA A 1 172 ? -1.130 8.197 13.630 1.00 92.44 172 ALA A C 1
ATOM 1295 O O . ALA A 1 172 ? -1.870 9.039 14.137 1.00 92.44 172 ALA A O 1
ATOM 1296 N N . ARG A 1 173 ? -0.926 7.005 14.205 1.00 93.62 173 ARG A N 1
ATOM 1297 C CA . ARG A 1 173 ? -1.561 6.616 15.471 1.00 93.62 173 ARG A CA 1
ATOM 1298 C C . ARG A 1 173 ? -1.185 7.568 16.609 1.00 93.62 173 ARG A C 1
ATOM 1300 O O . ARG A 1 173 ? -2.050 8.030 17.345 1.00 93.62 173 ARG A O 1
ATOM 1307 N N . ASN A 1 174 ? 0.099 7.884 16.762 1.00 92.88 174 ASN A N 1
ATOM 1308 C CA . ASN A 1 174 ? 0.553 8.793 17.814 1.00 92.88 174 ASN A CA 1
ATOM 1309 C C . ASN A 1 174 ? -0.020 10.211 17.633 1.00 92.88 174 ASN A C 1
ATOM 1311 O O . ASN A 1 174 ? -0.345 10.861 18.624 1.00 92.88 174 ASN A O 1
ATOM 1315 N N . ALA A 1 175 ? -0.195 10.671 16.391 1.00 93.44 175 ALA A N 1
ATOM 1316 C CA . ALA A 1 175 ? -0.857 11.937 16.093 1.00 93.44 175 ALA A CA 1
ATOM 1317 C C . ALA A 1 175 ? -2.338 11.919 16.506 1.00 93.44 175 ALA A C 1
ATOM 1319 O O . ALA A 1 175 ? -2.803 12.879 17.118 1.00 93.44 175 ALA A O 1
ATOM 1320 N N . LEU A 1 176 ? -3.058 10.815 16.259 1.00 93.25 176 LEU A N 1
ATOM 1321 C CA . LEU A 1 176 ? -4.429 10.641 16.756 1.00 93.25 176 LEU A CA 1
ATOM 1322 C C . LEU A 1 176 ? -4.478 10.687 18.289 1.00 93.25 176 LEU A C 1
ATOM 1324 O O . LEU A 1 176 ? -5.300 11.417 18.834 1.00 93.25 176 LEU A O 1
ATOM 1328 N N . ARG A 1 177 ? -3.554 10.001 18.980 1.00 93.38 177 ARG A N 1
ATOM 1329 C CA . ARG A 1 177 ? -3.439 10.050 20.454 1.00 93.38 177 ARG A CA 1
ATOM 1330 C C . ARG A 1 177 ? -3.198 11.454 20.988 1.00 93.38 177 ARG A C 1
ATOM 1332 O O . ARG A 1 177 ? -3.778 11.822 22.003 1.00 93.38 177 ARG A O 1
ATOM 1339 N N . ALA A 1 178 ? -2.330 12.217 20.326 1.00 91.69 178 ALA A N 1
ATOM 1340 C CA . ALA A 1 178 ? -2.018 13.588 20.715 1.00 91.69 178 ALA A CA 1
ATOM 1341 C C . ALA A 1 178 ? -3.203 14.540 20.485 1.00 91.69 178 ALA A C 1
ATOM 1343 O O . ALA A 1 178 ? -3.411 15.452 21.281 1.00 91.69 178 ALA A O 1
ATOM 1344 N N . ALA A 1 179 ? -3.990 14.314 19.428 1.00 90.75 179 ALA A N 1
ATOM 1345 C CA . ALA A 1 179 ? -5.236 15.039 19.185 1.00 90.75 179 ALA A CA 1
ATOM 1346 C C . ALA A 1 179 ? -6.332 14.673 20.203 1.00 90.75 179 ALA A C 1
ATOM 1348 O O . ALA A 1 179 ? -7.186 15.502 20.518 1.00 90.75 179 ALA A O 1
ATOM 1349 N N . GLY A 1 180 ? -6.285 13.449 20.735 1.00 92.50 180 GLY A N 1
ATOM 1350 C CA . GLY A 1 180 ? -7.226 12.935 21.715 1.00 92.50 180 GLY A CA 1
ATOM 1351 C C . GLY A 1 180 ? -8.597 12.613 21.119 1.00 92.50 180 GLY A C 1
ATOM 1352 O O . GLY A 1 180 ? -8.798 12.554 19.906 1.00 92.50 180 GLY A O 1
ATOM 1353 N N . VAL A 1 181 ? -9.569 12.402 22.003 1.00 92.50 181 VAL A N 1
ATOM 1354 C CA . VAL A 1 181 ? -10.962 12.106 21.641 1.00 92.50 181 VAL A CA 1
ATOM 1355 C C . VAL A 1 181 ? -11.867 13.300 21.965 1.00 92.50 181 VAL A C 1
ATOM 1357 O O . VAL A 1 181 ? -11.656 13.964 22.984 1.00 92.50 181 VAL A O 1
ATOM 1360 N N . PRO A 1 182 ? -12.897 13.589 21.148 1.00 89.25 182 PRO A N 1
ATOM 1361 C CA . PRO A 1 182 ? -13.869 14.630 21.466 1.00 89.25 182 PRO A CA 1
ATOM 1362 C C . PRO A 1 182 ? -14.571 14.377 22.807 1.00 89.25 182 PRO A C 1
ATOM 1364 O O . PRO A 1 182 ? -15.059 13.276 23.061 1.00 89.25 182 PRO A O 1
ATOM 1367 N N . ALA A 1 183 ? -14.708 15.418 23.633 1.00 84.38 183 ALA A N 1
ATOM 1368 C CA . ALA A 1 183 ? -15.428 15.372 24.909 1.00 84.38 183 ALA A CA 1
ATOM 1369 C C . ALA A 1 183 ? -16.957 15.426 24.710 1.00 84.38 183 ALA A C 1
ATOM 1371 O O . ALA A 1 183 ? -17.636 16.341 25.172 1.00 84.38 183 ALA A O 1
ATOM 1372 N N . THR A 1 184 ? -17.502 14.463 23.965 1.00 83.38 184 THR A N 1
ATOM 1373 C CA . THR A 1 184 ? -18.943 14.368 23.699 1.00 83.38 184 THR A CA 1
ATOM 1374 C C . THR A 1 184 ? -19.564 13.321 24.624 1.00 83.38 184 THR A C 1
ATOM 1376 O O . THR A 1 184 ? -19.049 12.203 24.678 1.00 83.38 184 THR A O 1
ATOM 1379 N N . PRO A 1 185 ? -20.660 13.635 25.340 1.00 85.31 185 PRO A N 1
ATOM 1380 C CA . PRO A 1 185 ? -21.370 12.641 26.136 1.00 85.31 185 PRO A CA 1
ATOM 1381 C C . PRO A 1 185 ? -21.833 11.473 25.263 1.00 85.31 185 PRO A C 1
ATOM 1383 O O . PRO A 1 185 ? -22.426 11.692 24.205 1.00 85.31 185 PRO A O 1
ATOM 1386 N N . ALA A 1 186 ? -21.583 10.252 25.727 1.00 90.88 186 ALA A N 1
ATOM 1387 C CA . ALA A 1 186 ? -22.059 9.029 25.101 1.00 90.88 186 ALA A CA 1
ATOM 1388 C C . ALA A 1 186 ? -22.713 8.129 26.154 1.00 90.88 186 ALA A C 1
ATOM 1390 O O . ALA A 1 186 ? -22.190 7.997 27.262 1.00 90.88 186 ALA A O 1
ATOM 1391 N N . ALA A 1 187 ? -23.855 7.538 25.814 1.00 94.50 187 ALA A N 1
ATOM 1392 C CA . ALA A 1 187 ? -24.520 6.543 26.644 1.00 94.50 187 ALA A CA 1
ATOM 1393 C C . ALA A 1 187 ? -23.827 5.183 26.493 1.00 94.50 187 ALA A C 1
ATOM 1395 O O . ALA A 1 187 ? -23.288 4.869 25.431 1.00 94.50 187 ALA A O 1
ATOM 1396 N N . ASP A 1 188 ? -23.843 4.361 27.541 1.00 96.56 188 ASP A N 1
ATOM 1397 C CA . ASP A 1 188 ? -23.400 2.975 27.403 1.00 96.56 188 ASP A CA 1
ATOM 1398 C C . ASP A 1 188 ? -24.377 2.219 26.490 1.00 96.56 188 ASP A C 1
ATOM 1400 O O . ASP A 1 188 ? -25.597 2.305 26.650 1.00 96.56 188 ASP A O 1
ATOM 1404 N N . ALA A 1 189 ? -23.831 1.472 25.533 1.00 95.81 189 ALA A N 1
ATOM 1405 C CA . ALA A 1 189 ? -24.621 0.645 24.639 1.00 95.81 189 ALA A CA 1
ATOM 1406 C C . ALA A 1 189 ? -25.375 -0.437 25.441 1.00 95.81 189 ALA A C 1
ATOM 1408 O O . ALA A 1 189 ? -24.786 -1.067 26.329 1.00 95.81 189 ALA A O 1
ATOM 1409 N N . PRO A 1 190 ? -26.649 -0.710 25.115 1.00 96.19 190 PRO A N 1
ATOM 1410 C CA . PRO A 1 190 ? -27.413 -1.801 25.704 1.00 96.19 190 PRO A CA 1
ATOM 1411 C C . PRO A 1 190 ? -26.694 -3.150 25.600 1.00 96.19 190 PRO A C 1
ATOM 1413 O O . PRO A 1 190 ? -26.097 -3.481 24.574 1.00 96.19 190 PRO A O 1
ATOM 1416 N N . ALA A 1 191 ? -26.768 -3.950 26.667 1.00 94.12 191 ALA A N 1
ATOM 1417 C CA . ALA A 1 191 ? -26.024 -5.206 26.777 1.00 94.12 191 ALA A CA 1
ATOM 1418 C C . ALA A 1 191 ? -26.388 -6.232 25.687 1.00 94.12 191 ALA A C 1
ATOM 1420 O O . ALA A 1 191 ? -25.534 -7.006 25.264 1.00 94.12 191 ALA A O 1
ATOM 1421 N N . ASP A 1 192 ? -27.625 -6.211 25.186 1.00 95.12 192 ASP A N 1
ATOM 1422 C CA . ASP A 1 192 ? -28.099 -7.056 24.084 1.00 95.12 192 ASP A CA 1
ATOM 1423 C C . ASP A 1 192 ? -27.492 -6.682 22.721 1.00 95.12 192 ASP A C 1
ATOM 1425 O O . ASP A 1 192 ? -27.681 -7.411 21.749 1.00 95.12 192 ASP A O 1
ATOM 1429 N N . ARG A 1 193 ? -26.742 -5.574 22.640 1.00 96.12 193 ARG A N 1
ATOM 1430 C CA . ARG A 1 193 ? -26.024 -5.122 21.440 1.00 96.12 193 ARG A CA 1
ATOM 1431 C C . ARG A 1 193 ? -24.508 -5.239 21.540 1.00 96.12 193 ARG A C 1
ATOM 1433 O O . ARG A 1 193 ? -23.817 -4.821 20.610 1.00 96.12 193 ARG A O 1
ATOM 1440 N N . VAL A 1 194 ? -23.980 -5.813 22.621 1.00 97.44 194 VAL A N 1
ATOM 1441 C CA . VAL A 1 194 ? -22.543 -6.048 22.808 1.00 97.44 194 VAL A CA 1
ATOM 1442 C C . VAL A 1 194 ? -22.297 -7.556 22.896 1.00 97.44 194 VAL A C 1
ATOM 1444 O O . VAL A 1 194 ? -22.706 -8.216 23.844 1.00 97.44 194 VAL A O 1
ATOM 1447 N N . PHE A 1 195 ? -21.648 -8.119 21.878 1.00 96.19 195 PHE A N 1
ATOM 1448 C CA . PHE A 1 195 ? -21.655 -9.561 21.595 1.00 96.19 195 PHE A CA 1
ATOM 1449 C C . PHE A 1 195 ? -20.342 -10.289 21.903 1.00 96.19 195 PHE A C 1
ATOM 1451 O O . PHE A 1 195 ? -20.310 -11.522 21.933 1.00 96.19 195 PHE A O 1
ATOM 1458 N N . ALA A 1 196 ? -19.232 -9.562 22.042 1.00 95.62 196 ALA A N 1
ATOM 1459 C CA . ALA A 1 196 ? -17.922 -10.166 22.280 1.00 95.62 196 ALA A CA 1
ATOM 1460 C C . ALA A 1 196 ? -17.042 -9.320 23.197 1.00 95.62 196 ALA A C 1
ATOM 1462 O O . ALA A 1 196 ? -17.167 -8.100 23.200 1.00 95.62 196 ALA A O 1
ATOM 1463 N N . TYR A 1 197 ? -16.101 -9.966 23.898 1.00 95.25 197 TYR A N 1
ATOM 1464 C CA . TYR A 1 197 ? -15.095 -9.331 24.765 1.00 95.25 197 TYR A CA 1
ATOM 1465 C C . TYR A 1 197 ? -15.646 -8.671 26.048 1.00 95.25 197 TYR A C 1
ATOM 1467 O O . TYR A 1 197 ? -15.056 -7.724 26.560 1.00 95.25 197 TYR A O 1
ATOM 1475 N N . GLN A 1 198 ? -16.754 -9.169 26.604 1.00 94.19 198 GLN A N 1
ATOM 1476 C CA . GLN A 1 198 ? -17.288 -8.718 27.908 1.00 94.19 198 GLN A CA 1
ATOM 1477 C C . GLN A 1 198 ? -16.434 -9.256 29.073 1.00 94.19 198 GLN A C 1
ATOM 1479 O O . GLN A 1 198 ? -16.214 -8.592 30.095 1.00 94.19 198 GLN A O 1
ATOM 1484 N N . GLU A 1 199 ? -15.919 -10.471 28.901 1.00 90.62 199 GLU A N 1
ATOM 1485 C CA . GLU A 1 199 ? -15.061 -11.155 29.861 1.00 90.62 199 GLU A CA 1
ATOM 1486 C C . GLU A 1 199 ? -13.580 -11.010 29.491 1.00 90.62 199 GLU A C 1
ATOM 1488 O O . GLU A 1 199 ? -13.251 -10.913 28.305 1.00 90.62 199 GLU A O 1
ATOM 1493 N N . PRO A 1 200 ? -12.669 -10.984 30.483 1.00 83.62 200 PRO A N 1
ATOM 1494 C CA . PRO A 1 200 ? -11.241 -10.957 30.212 1.00 83.62 200 PRO A CA 1
ATOM 1495 C C . PRO A 1 200 ? -10.813 -12.151 29.358 1.00 83.62 200 PRO A C 1
ATOM 1497 O O . PRO A 1 200 ? -11.127 -13.301 29.664 1.00 83.62 200 PRO A O 1
ATOM 1500 N N . VAL A 1 201 ? -10.039 -11.884 28.310 1.00 87.19 201 VAL A N 1
ATOM 1501 C CA . VAL A 1 201 ? -9.406 -12.944 27.523 1.00 87.19 201 VAL A CA 1
ATOM 1502 C C . VAL A 1 201 ? -8.265 -13.599 28.305 1.00 87.19 201 VAL A C 1
ATOM 1504 O O . VAL A 1 201 ? -7.653 -12.993 29.187 1.00 87.19 201 VAL A O 1
ATOM 1507 N N . ARG A 1 202 ? -7.941 -14.852 27.967 1.00 87.12 202 ARG A N 1
ATOM 1508 C CA . ARG A 1 202 ? -6.804 -15.562 28.567 1.00 87.12 202 ARG A CA 1
ATOM 1509 C C . ARG A 1 202 ? -5.490 -14.858 28.208 1.00 87.12 202 ARG A C 1
ATOM 1511 O O . ARG A 1 202 ? -5.199 -14.666 27.032 1.00 87.12 202 ARG A O 1
ATOM 1518 N N . GLY A 1 203 ? -4.669 -14.564 29.217 1.00 89.50 203 GLY A N 1
ATOM 1519 C CA . GLY A 1 203 ? -3.375 -13.894 29.047 1.00 89.50 203 GLY A CA 1
ATOM 1520 C C . GLY A 1 203 ? -3.427 -12.399 29.388 1.00 89.50 203 GLY A C 1
ATOM 1521 O O . GLY A 1 203 ? -4.354 -11.962 30.069 1.00 89.50 203 GLY A O 1
ATOM 1522 N N . PRO A 1 204 ? -2.412 -11.606 28.997 1.00 92.88 204 PRO A N 1
ATOM 1523 C CA . PRO A 1 204 ? -2.430 -10.164 29.210 1.00 92.88 204 PRO A CA 1
ATOM 1524 C C . PRO A 1 204 ? -3.531 -9.514 28.361 1.00 92.88 204 PRO A C 1
ATOM 1526 O O . PRO A 1 204 ? -3.607 -9.729 27.152 1.00 92.88 204 PRO A O 1
ATOM 1529 N N . TRP A 1 205 ? -4.366 -8.700 28.999 1.00 94.06 205 TRP A N 1
ATOM 1530 C CA . TRP A 1 205 ? -5.470 -7.981 28.369 1.00 94.06 205 TRP A CA 1
ATOM 1531 C C . TRP A 1 205 ? -5.460 -6.512 28.789 1.00 94.06 205 TRP A C 1
ATOM 1533 O O . TRP A 1 205 ? -4.812 -6.144 29.774 1.00 94.06 205 TRP A O 1
ATOM 1543 N N . GLY A 1 206 ? -6.174 -5.687 28.035 1.00 94.19 206 GLY A N 1
ATOM 1544 C CA . GLY A 1 206 ? -6.486 -4.301 28.375 1.00 94.19 206 GLY A CA 1
ATOM 1545 C C . GLY A 1 206 ? -7.937 -3.979 28.024 1.00 94.19 206 GLY A C 1
ATOM 1546 O O . GLY A 1 206 ? -8.679 -4.850 27.558 1.00 94.19 206 GLY A O 1
ATOM 1547 N N . THR A 1 207 ? -8.338 -2.729 28.232 1.00 96.44 207 THR A N 1
ATOM 1548 C CA . THR A 1 207 ? -9.691 -2.259 27.919 1.00 96.44 207 THR A CA 1
ATOM 1549 C C . THR A 1 207 ? -9.678 -1.405 26.658 1.00 96.44 207 THR A C 1
ATOM 1551 O O . THR A 1 207 ? -9.038 -0.362 26.595 1.00 96.44 207 THR A O 1
ATOM 1554 N N . LEU A 1 208 ? -10.426 -1.815 25.645 1.00 97.19 208 LEU A N 1
ATOM 1555 C CA . LEU A 1 208 ? -10.736 -0.982 24.496 1.00 97.19 208 LEU A CA 1
ATOM 1556 C C . LEU A 1 208 ? -12.116 -0.362 24.718 1.00 97.19 208 LEU A C 1
ATOM 1558 O O . LEU A 1 208 ? -13.113 -1.077 24.779 1.00 97.19 208 LEU A O 1
ATOM 1562 N N . GLN A 1 209 ? -12.188 0.958 24.839 1.00 97.06 209 GLN A N 1
ATOM 1563 C CA . GLN A 1 209 ? -13.447 1.693 24.793 1.00 97.06 209 GLN A CA 1
ATOM 1564 C C . GLN A 1 209 ? -13.678 2.156 23.357 1.00 97.06 209 GLN A C 1
ATOM 1566 O O . GLN A 1 209 ? -12.831 2.842 22.797 1.00 97.06 209 GLN A O 1
ATOM 1571 N N . VAL A 1 210 ? -14.814 1.805 22.759 1.00 97.25 210 VAL A N 1
ATOM 1572 C CA . VAL A 1 210 ? -15.201 2.291 21.428 1.00 97.25 210 VAL A CA 1
ATOM 1573 C C . VAL A 1 210 ? -16.418 3.190 21.571 1.00 97.25 210 VAL A C 1
ATOM 1575 O O . VAL A 1 210 ? -17.383 2.817 22.239 1.00 97.25 210 VAL A O 1
ATOM 1578 N N . THR A 1 211 ? -16.385 4.371 20.961 1.00 96.19 211 THR A N 1
ATOM 1579 C CA . THR A 1 211 ? -17.519 5.304 20.924 1.00 96.19 211 THR A CA 1
ATOM 1580 C C . THR A 1 211 ? -17.855 5.663 19.490 1.00 96.19 211 THR A C 1
ATOM 1582 O O . THR A 1 211 ? -16.971 6.046 18.723 1.00 96.19 211 THR A O 1
ATOM 1585 N N . ARG A 1 212 ? -19.143 5.605 19.154 1.00 93.62 212 ARG A N 1
ATOM 1586 C CA . ARG A 1 212 ? -19.662 6.203 17.930 1.00 93.62 212 ARG A CA 1
ATOM 1587 C C . ARG A 1 212 ? -20.106 7.633 18.214 1.00 93.62 212 ARG A C 1
ATOM 1589 O O . ARG A 1 212 ? -21.005 7.888 19.010 1.00 93.62 212 ARG A O 1
ATOM 1596 N N . GLY A 1 213 ? -19.460 8.570 17.545 1.00 90.19 213 GLY A N 1
ATOM 1597 C CA . GLY A 1 213 ? -19.774 9.983 17.579 1.00 90.19 213 GLY A CA 1
ATOM 1598 C C . GLY A 1 213 ? -21.114 10.345 16.965 1.00 90.19 213 GLY A C 1
ATOM 1599 O O . GLY A 1 213 ? -21.605 9.649 16.078 1.00 90.19 213 GLY A O 1
ATOM 1600 N N . LYS A 1 214 ? -21.661 11.495 17.374 1.00 83.38 214 LYS A N 1
ATOM 1601 C CA . LYS A 1 214 ? -22.724 12.143 16.600 1.00 83.38 214 LYS A CA 1
ATOM 1602 C C . LYS A 1 214 ? -22.114 12.740 15.339 1.00 83.38 214 LYS A C 1
ATOM 1604 O O . LYS A 1 214 ? -21.132 13.477 15.417 1.00 83.38 214 LYS A O 1
ATOM 1609 N N . ALA A 1 215 ? -22.722 12.466 14.198 1.00 70.62 215 ALA A N 1
ATOM 1610 C CA . ALA A 1 215 ? -22.431 13.158 12.953 1.00 70.62 215 ALA A CA 1
ATOM 1611 C C . ALA A 1 215 ? -23.737 13.598 12.296 1.00 70.62 215 ALA A C 1
ATOM 1613 O O . ALA A 1 215 ? -24.798 13.051 12.577 1.00 70.62 215 ALA A O 1
ATOM 1614 N N . TRP A 1 216 ? -23.665 14.601 11.427 1.00 58.81 216 TRP A N 1
ATOM 1615 C CA . TRP A 1 216 ? -24.848 15.091 10.713 1.00 58.81 216 TRP A CA 1
ATOM 1616 C C . TRP A 1 216 ? -25.421 14.012 9.767 1.00 58.81 216 TRP A C 1
ATOM 1618 O O . TRP A 1 216 ? -26.630 13.899 9.601 1.00 58.81 216 TRP A O 1
ATOM 1628 N N . GLU A 1 217 ? -24.528 13.192 9.206 1.00 58.72 217 GLU A N 1
ATOM 1629 C CA . GLU A 1 217 ? -24.789 12.026 8.354 1.00 58.72 217 GLU A CA 1
ATOM 1630 C C . GLU A 1 217 ? -25.112 10.760 9.145 1.00 58.72 217 GLU A C 1
ATOM 1632 O O . GLU A 1 217 ? -25.347 9.702 8.555 1.00 58.72 217 GLU A O 1
ATOM 1637 N N . ALA A 1 218 ? -25.082 10.841 10.474 1.00 56.72 218 ALA A N 1
ATOM 1638 C CA . ALA A 1 218 ? -25.348 9.709 11.326 1.00 56.72 218 ALA A CA 1
ATOM 1639 C C . ALA A 1 218 ? -26.845 9.382 11.235 1.00 56.72 218 ALA A C 1
ATOM 1641 O O . ALA A 1 218 ? -27.713 9.972 11.872 1.00 56.72 218 ALA A O 1
ATOM 1642 N N . GLY A 1 219 ? -27.153 8.526 10.264 1.00 59.72 219 GLY A N 1
ATOM 1643 C CA . GLY A 1 219 ? -28.497 8.049 10.013 1.00 59.72 219 GLY A CA 1
ATOM 1644 C C . GLY A 1 219 ? -28.962 7.139 11.142 1.00 59.72 219 GLY A C 1
ATOM 1645 O O . GLY A 1 219 ? -28.161 6.619 11.916 1.00 59.72 219 GLY A O 1
ATOM 1646 N N . ALA A 1 220 ? -30.264 6.851 11.150 1.00 64.81 220 ALA A N 1
ATOM 1647 C CA . ALA A 1 220 ? -30.954 5.947 12.079 1.00 64.81 220 ALA A CA 1
ATOM 1648 C C . ALA A 1 220 ? -30.455 4.476 12.081 1.00 64.81 220 ALA A C 1
ATOM 1650 O O . ALA A 1 220 ? -31.127 3.584 12.593 1.00 64.81 220 ALA A O 1
ATOM 1651 N N . CYS A 1 221 ? -29.315 4.188 11.453 1.00 83.06 221 CYS A N 1
ATOM 1652 C CA . CYS A 1 221 ? -28.719 2.867 11.357 1.00 83.06 221 CYS A CA 1
ATOM 1653 C C . CYS A 1 221 ? -27.661 2.692 12.445 1.00 83.06 221 CYS A C 1
ATOM 1655 O O . CYS A 1 221 ? -26.820 3.571 12.632 1.00 83.06 221 CYS A O 1
ATOM 1657 N N . PHE A 1 222 ? -27.625 1.527 13.091 1.00 90.00 222 PHE A N 1
ATOM 1658 C CA . PHE A 1 222 ? -26.485 1.137 13.918 1.00 90.00 222 PHE A CA 1
ATOM 1659 C C . PHE A 1 222 ? -25.224 0.928 13.067 1.00 90.00 222 PHE A C 1
ATOM 1661 O O . PHE A 1 222 ? -25.298 0.652 11.870 1.00 90.00 222 PHE A O 1
ATOM 1668 N N . ALA A 1 223 ? -24.065 1.039 13.709 1.00 90.69 223 ALA A N 1
ATOM 1669 C CA . ALA A 1 223 ? -22.770 0.709 13.136 1.00 90.69 223 ALA A CA 1
ATOM 1670 C C . ALA A 1 223 ? -22.324 -0.618 13.734 1.00 90.69 223 ALA A C 1
ATOM 1672 O O . ALA A 1 223 ? -22.347 -0.781 14.958 1.00 90.69 223 ALA A O 1
ATOM 1673 N N . ALA A 1 224 ? -21.914 -1.560 12.890 1.00 93.31 224 ALA A N 1
ATOM 1674 C CA . ALA A 1 224 ? -21.288 -2.774 13.378 1.00 93.31 224 ALA A CA 1
ATOM 1675 C C . ALA A 1 224 ? -19.823 -2.497 13.697 1.00 93.31 224 ALA A C 1
ATOM 1677 O O . ALA A 1 224 ? -19.078 -2.035 12.836 1.00 93.31 224 ALA A O 1
ATOM 1678 N N . VAL A 1 225 ? -19.427 -2.810 14.927 1.00 96.31 225 VAL A N 1
ATOM 1679 C CA . VAL A 1 225 ? -18.039 -2.755 15.381 1.00 96.31 225 VAL A CA 1
ATOM 1680 C C . VAL A 1 225 ? -17.474 -4.166 15.372 1.00 96.31 225 VAL A C 1
ATOM 1682 O O . VAL A 1 225 ? -18.040 -5.076 15.984 1.00 96.31 225 VAL A O 1
ATOM 1685 N N . TYR A 1 226 ? -16.343 -4.335 14.704 1.00 96.88 226 TYR A N 1
ATOM 1686 C CA . TYR A 1 226 ? -15.546 -5.550 14.695 1.00 96.88 226 TYR A CA 1
ATOM 1687 C C . TYR A 1 226 ? -14.234 -5.284 15.421 1.00 96.88 226 TYR A C 1
ATOM 1689 O O . TYR A 1 226 ? -13.608 -4.244 15.234 1.00 96.88 226 TYR A O 1
ATOM 1697 N N . ILE A 1 227 ? -13.823 -6.233 16.254 1.00 97.31 227 ILE A N 1
ATOM 1698 C CA . ILE A 1 227 ? -12.541 -6.201 16.953 1.00 97.31 227 ILE A CA 1
ATOM 1699 C C . ILE A 1 227 ? -11.776 -7.443 16.527 1.00 97.31 227 ILE A C 1
ATOM 1701 O O . ILE A 1 227 ? -12.250 -8.558 16.756 1.00 97.31 227 ILE A O 1
ATOM 1705 N N . ASN A 1 228 ? -10.613 -7.260 15.900 1.00 95.56 228 ASN A N 1
ATOM 1706 C CA . ASN A 1 228 ? -9.806 -8.351 15.342 1.00 95.56 228 ASN A CA 1
ATOM 1707 C C . ASN A 1 228 ? -10.652 -9.305 14.469 1.00 95.56 228 ASN A C 1
ATOM 1709 O O . ASN A 1 228 ? -10.617 -10.525 14.640 1.00 95.56 228 ASN A O 1
ATOM 1713 N N . GLY A 1 229 ? -11.499 -8.736 13.603 1.00 94.62 229 GLY A N 1
ATOM 1714 C CA . GLY A 1 229 ? -12.415 -9.473 12.724 1.00 94.62 229 GLY A CA 1
ATOM 1715 C C . GLY A 1 229 ? -13.643 -10.103 13.400 1.00 94.62 229 GLY A C 1
ATOM 1716 O O . GLY A 1 229 ? -14.533 -10.594 12.706 1.00 94.62 229 GLY A O 1
ATOM 1717 N N . ARG A 1 230 ? -13.758 -10.081 14.735 1.00 95.38 230 ARG A N 1
ATOM 1718 C CA . ARG A 1 230 ? -14.935 -10.595 15.449 1.00 95.38 230 ARG A CA 1
ATOM 1719 C C . ARG A 1 230 ? -15.965 -9.492 15.651 1.00 95.38 230 ARG A C 1
ATOM 1721 O O . ARG A 1 230 ? -15.651 -8.452 16.222 1.00 95.38 230 ARG A O 1
ATOM 1728 N N . TRP A 1 231 ? -17.208 -9.747 15.250 1.00 95.31 231 TRP A N 1
ATOM 1729 C CA . TRP A 1 231 ? -18.315 -8.822 15.486 1.00 95.31 231 TRP A CA 1
ATOM 1730 C C . TRP A 1 231 ? -18.556 -8.645 16.988 1.00 95.31 231 TRP A C 1
ATOM 1732 O O . TRP A 1 231 ? -18.890 -9.600 17.692 1.00 95.31 231 TRP A O 1
ATOM 1742 N N . ALA A 1 232 ? -18.315 -7.432 17.478 1.00 97.19 232 ALA A N 1
ATOM 1743 C CA . ALA A 1 232 ? -18.222 -7.136 18.898 1.00 97.19 232 ALA A CA 1
ATOM 1744 C C . ALA A 1 232 ? -19.399 -6.314 19.413 1.00 97.19 232 ALA A C 1
ATOM 1746 O O . ALA A 1 232 ? -19.814 -6.538 20.548 1.00 97.19 232 ALA A O 1
ATOM 1747 N N . ALA A 1 233 ? -19.954 -5.401 18.611 1.00 97.31 233 ALA A N 1
ATOM 1748 C CA . ALA A 1 233 ? -21.130 -4.632 19.008 1.00 97.31 233 ALA A CA 1
ATOM 1749 C C . ALA A 1 233 ? -21.901 -4.016 17.833 1.00 97.31 233 ALA A C 1
ATOM 1751 O O . ALA A 1 233 ? -21.405 -3.935 16.705 1.00 97.31 233 ALA A O 1
ATOM 1752 N N . ARG A 1 234 ? -23.105 -3.529 18.140 1.00 95.19 234 ARG A N 1
ATOM 1753 C CA . ARG A 1 234 ? -23.886 -2.578 17.338 1.00 95.19 234 ARG A CA 1
ATOM 1754 C C . ARG A 1 234 ? -24.028 -1.280 18.126 1.00 95.19 234 ARG A C 1
ATOM 1756 O O . ARG A 1 234 ? -24.613 -1.299 19.205 1.00 95.19 234 ARG A O 1
ATOM 1763 N N . LEU A 1 235 ? -23.506 -0.180 17.590 1.00 94.19 235 LEU A N 1
ATOM 1764 C CA . LEU A 1 235 ? -23.540 1.128 18.251 1.00 94.19 235 LEU A CA 1
ATOM 1765 C C . LEU A 1 235 ? -24.437 2.115 17.505 1.00 94.19 235 LEU A C 1
ATOM 1767 O O . LEU A 1 235 ? -24.311 2.284 16.284 1.00 94.19 235 LEU A O 1
ATOM 1771 N N . GLU A 1 236 ? -25.318 2.774 18.248 1.00 91.88 236 GLU A N 1
ATOM 1772 C CA . GLU A 1 236 ? -26.055 3.959 17.808 1.00 91.88 236 GLU A CA 1
ATOM 1773 C C . GLU A 1 236 ? -25.200 5.221 17.949 1.00 91.88 236 GLU A C 1
ATOM 1775 O O . GLU A 1 236 ? -24.055 5.190 18.408 1.00 91.88 236 GLU A O 1
ATOM 1780 N N . ASP A 1 237 ? -25.754 6.348 17.527 1.00 89.50 237 ASP A N 1
ATOM 1781 C CA . ASP A 1 237 ? -25.118 7.644 17.690 1.00 89.50 237 ASP A CA 1
ATOM 1782 C C . ASP A 1 237 ? -24.995 8.018 19.159 1.00 89.50 237 ASP A C 1
ATOM 1784 O O . ASP A 1 237 ? -25.949 7.915 19.927 1.00 89.50 237 ASP A O 1
ATOM 1788 N N . ALA A 1 238 ? -23.819 8.527 19.525 1.00 91.38 238 ALA A N 1
ATOM 1789 C CA . ALA A 1 238 ? -23.474 8.824 20.909 1.00 91.38 238 ALA A CA 1
ATOM 1790 C C . ALA A 1 238 ? -23.594 7.606 21.835 1.00 91.38 238 ALA A C 1
ATOM 1792 O O . ALA A 1 238 ? -23.955 7.759 23.000 1.00 91.38 238 ALA A O 1
ATOM 1793 N N . GLU A 1 239 ? -23.250 6.414 21.345 1.00 94.62 239 GLU A N 1
ATOM 1794 C CA . GLU A 1 239 ? -23.099 5.230 22.187 1.00 94.62 239 GLU A CA 1
ATOM 1795 C C . GLU A 1 239 ? -21.645 4.805 22.342 1.00 94.62 239 GLU A C 1
ATOM 1797 O O . GLU A 1 239 ? -20.807 4.979 21.450 1.00 94.62 239 GLU A O 1
ATOM 1802 N N . THR A 1 240 ? -21.349 4.201 23.488 1.00 96.69 240 THR A N 1
ATOM 1803 C CA . THR A 1 240 ? -20.048 3.623 23.788 1.00 96.69 240 THR A CA 1
ATOM 1804 C C . THR A 1 240 ? -20.157 2.214 24.349 1.00 96.69 240 THR A C 1
ATOM 1806 O O . THR A 1 240 ? -21.088 1.883 25.073 1.00 96.69 240 THR A O 1
ATOM 1809 N N . ALA A 1 241 ? -19.183 1.370 24.026 1.00 97.44 241 ALA A N 1
ATOM 1810 C CA . ALA A 1 241 ? -19.027 0.050 24.617 1.00 97.44 241 ALA A CA 1
ATOM 1811 C C . ALA A 1 241 ? -17.567 -0.173 25.021 1.00 97.44 241 ALA A C 1
ATOM 1813 O O . ALA A 1 241 ? -16.645 0.376 24.411 1.00 97.44 241 ALA A O 1
ATOM 1814 N N . ARG A 1 242 ? -17.357 -0.984 26.061 1.00 97.06 242 ARG A N 1
ATOM 1815 C CA . ARG A 1 242 ? -16.030 -1.338 26.580 1.00 97.06 242 ARG A CA 1
ATOM 1816 C C . ARG A 1 242 ? -15.785 -2.828 26.395 1.00 97.06 242 ARG A C 1
ATOM 1818 O O . ARG A 1 242 ? -16.649 -3.647 26.696 1.00 97.06 242 ARG A O 1
ATOM 1825 N N . PHE A 1 243 ? -14.591 -3.159 25.931 1.00 97.31 243 PHE A N 1
ATOM 1826 C CA . PHE A 1 243 ? -14.201 -4.496 25.514 1.00 97.31 243 PHE A CA 1
ATOM 1827 C C . PHE A 1 243 ? -12.884 -4.879 26.177 1.00 97.31 243 PHE A C 1
ATOM 1829 O O . PHE A 1 243 ? -11.928 -4.108 26.162 1.00 97.31 243 PHE A O 1
ATOM 1836 N N . LYS A 1 244 ? -12.803 -6.084 26.733 1.00 96.44 244 LYS A N 1
ATOM 1837 C CA . LYS A 1 244 ? -11.571 -6.645 27.291 1.00 96.44 244 LYS A CA 1
ATOM 1838 C C . LYS A 1 244 ? -10.863 -7.449 26.212 1.00 96.44 244 LYS A C 1
ATOM 1840 O O . LYS A 1 244 ? -11.242 -8.581 25.918 1.00 96.44 244 LYS A O 1
ATOM 1845 N N . VAL A 1 245 ? -9.851 -6.852 25.597 1.00 96.38 245 VAL A N 1
ATOM 1846 C CA . VAL A 1 245 ? -9.179 -7.403 24.410 1.00 96.38 245 VAL A CA 1
ATOM 1847 C C . VAL A 1 245 ? -7.749 -7.834 24.746 1.00 96.38 245 VAL A C 1
ATOM 1849 O O . VAL A 1 245 ? -7.173 -7.324 25.713 1.00 96.38 245 VAL A O 1
ATOM 1852 N N . PRO A 1 246 ? -7.154 -8.778 23.989 1.00 94.94 246 PRO A N 1
ATOM 1853 C CA . PRO A 1 246 ? -5.755 -9.145 24.180 1.00 94.94 246 PRO A CA 1
ATOM 1854 C C . PRO A 1 246 ? -4.845 -7.919 24.059 1.00 94.94 246 PRO A C 1
ATOM 1856 O O . PRO A 1 246 ? -5.053 -7.078 23.185 1.00 94.94 246 PRO A O 1
ATOM 1859 N N . ALA A 1 247 ? -3.832 -7.827 24.920 1.00 94.19 247 ALA A N 1
ATOM 1860 C CA . ALA A 1 247 ? -2.803 -6.803 24.782 1.00 94.19 247 ALA A CA 1
ATOM 1861 C C . ALA A 1 247 ? -1.988 -7.030 23.492 1.00 94.19 247 ALA A C 1
ATOM 1863 O O . ALA A 1 247 ? -1.740 -8.171 23.097 1.00 94.19 247 ALA A O 1
ATOM 1864 N N . GLY A 1 248 ? -1.542 -5.947 22.858 1.00 95.00 248 GLY A N 1
ATOM 1865 C CA . GLY A 1 248 ? -0.824 -5.952 21.586 1.00 95.00 248 GLY A CA 1
ATOM 1866 C C . GLY A 1 248 ? -1.535 -5.129 20.515 1.00 95.00 248 GLY A C 1
ATOM 1867 O O . GLY A 1 248 ? -2.203 -4.143 20.820 1.00 95.00 248 GLY A O 1
ATOM 1868 N N . LYS A 1 249 ? -1.354 -5.515 19.248 1.00 95.56 249 LYS A N 1
ATOM 1869 C CA . LYS A 1 249 ? -2.052 -4.895 18.115 1.00 95.56 249 LYS A CA 1
ATOM 1870 C C . LYS A 1 249 ? -3.535 -5.258 18.167 1.00 95.56 249 LYS A C 1
ATOM 1872 O O . LYS A 1 249 ? -3.870 -6.433 18.316 1.00 95.56 249 LYS A O 1
ATOM 1877 N N . VAL A 1 250 ? -4.394 -4.257 18.031 1.00 96.06 250 VAL A N 1
ATOM 1878 C CA . VAL A 1 250 ? -5.847 -4.423 17.991 1.00 96.06 250 VAL A CA 1
ATOM 1879 C C . VAL A 1 250 ? -6.378 -3.708 16.761 1.00 96.06 250 VAL A C 1
ATOM 1881 O O . VAL A 1 250 ? -6.115 -2.524 16.561 1.00 96.06 250 VAL A O 1
ATOM 1884 N N . GLU A 1 251 ? -7.131 -4.436 15.951 1.00 96.62 251 GLU A N 1
ATOM 1885 C CA . GLU A 1 251 ? -7.856 -3.899 14.812 1.00 96.62 251 GLU A CA 1
ATOM 1886 C C . GLU A 1 251 ? -9.281 -3.557 15.249 1.00 96.62 251 GLU A C 1
ATOM 1888 O O . GLU A 1 251 ? -10.014 -4.432 15.719 1.00 96.62 251 GLU A O 1
ATOM 1893 N N . VAL A 1 252 ? -9.671 -2.293 15.103 1.00 97.00 252 VAL A N 1
ATOM 1894 C CA . VAL A 1 252 ? -11.044 -1.826 15.296 1.00 97.00 252 VAL A CA 1
ATOM 1895 C C . VAL A 1 252 ? -11.598 -1.474 13.939 1.00 97.00 252 VAL A C 1
ATOM 1897 O O . VAL A 1 252 ? -11.079 -0.590 13.266 1.00 97.00 252 VAL A O 1
ATOM 1900 N N . ALA A 1 253 ? -12.669 -2.138 13.547 1.00 95.44 253 ALA A N 1
ATOM 1901 C CA . ALA A 1 253 ? -13.259 -1.898 12.254 1.00 95.44 253 ALA A CA 1
ATOM 1902 C C . ALA A 1 253 ? -14.748 -1.612 12.349 1.00 95.44 253 ALA A C 1
ATOM 1904 O O . ALA A 1 253 ? -15.445 -2.150 13.212 1.00 95.44 253 ALA A O 1
ATOM 1905 N N . VAL A 1 254 ? -15.230 -0.750 11.461 1.00 93.38 254 VAL A N 1
ATOM 1906 C CA . VAL A 1 254 ? -16.618 -0.294 11.451 1.00 93.38 254 VAL A CA 1
ATOM 1907 C C . VAL A 1 254 ? -17.226 -0.490 10.072 1.00 93.38 254 VAL A C 1
ATOM 1909 O O . VAL A 1 254 ? -16.595 -0.216 9.052 1.00 93.38 254 VAL A O 1
ATOM 1912 N N . ALA A 1 255 ? -18.455 -0.991 10.038 1.00 90.38 255 ALA A N 1
ATOM 1913 C CA . ALA A 1 255 ? -19.171 -1.273 8.799 1.00 90.38 255 ALA A CA 1
ATOM 1914 C C . ALA A 1 255 ? -20.687 -1.126 8.988 1.00 90.38 255 ALA A C 1
ATOM 1916 O O . ALA A 1 255 ? -21.172 -0.869 10.097 1.00 90.38 255 ALA A O 1
ATOM 1917 N N . ALA A 1 256 ? -21.438 -1.332 7.901 1.00 87.50 256 ALA A N 1
ATOM 1918 C CA . ALA A 1 256 ? -22.892 -1.448 7.960 1.00 87.50 256 ALA A CA 1
ATOM 1919 C C . ALA A 1 256 ? -23.321 -2.554 8.932 1.00 87.50 256 ALA A C 1
ATOM 1921 O O . ALA A 1 256 ? -22.671 -3.595 9.049 1.00 87.50 256 ALA A O 1
ATOM 1922 N N . ASP A 1 257 ? -24.448 -2.335 9.603 1.00 88.25 257 ASP A N 1
ATOM 1923 C CA . ASP A 1 257 ? -25.022 -3.297 10.534 1.00 88.25 257 ASP A CA 1
ATOM 1924 C C . ASP A 1 257 ? -25.567 -4.539 9.795 1.00 88.25 257 ASP A C 1
ATOM 1926 O O . ASP A 1 257 ? -26.532 -4.417 9.030 1.00 88.25 257 ASP A O 1
ATOM 1930 N N . PRO A 1 258 ? -25.034 -5.754 10.047 1.00 86.62 258 PRO A N 1
ATOM 1931 C CA . PRO A 1 258 ? -25.535 -6.988 9.440 1.00 86.62 258 PRO A CA 1
ATOM 1932 C C . PRO A 1 258 ? -27.000 -7.285 9.776 1.00 86.62 258 PRO A C 1
ATOM 1934 O O . PRO A 1 258 ? -27.693 -7.938 8.993 1.00 86.62 258 PRO A O 1
ATOM 1937 N N . GLN A 1 259 ? -27.471 -6.810 10.935 1.00 88.06 259 GLN A N 1
ATOM 1938 C CA . GLN A 1 259 ? -28.863 -6.919 11.383 1.00 88.06 259 GLN A CA 1
ATOM 1939 C C . GLN A 1 259 ? -29.715 -5.704 10.984 1.00 88.06 259 GLN A C 1
ATOM 1941 O O . GLN A 1 259 ? -30.896 -5.633 11.334 1.00 88.06 259 GLN A O 1
ATOM 1946 N N . GLY A 1 260 ? -29.143 -4.758 10.235 1.00 82.81 260 GLY A N 1
ATOM 1947 C CA . GLY A 1 260 ? -29.849 -3.608 9.698 1.00 82.81 260 GLY A CA 1
ATOM 1948 C C . GLY A 1 260 ? -30.956 -4.019 8.725 1.00 82.81 260 GLY A C 1
ATOM 1949 O O . GLY A 1 260 ? -30.908 -5.065 8.071 1.00 82.81 260 GLY A O 1
ATOM 1950 N N . ARG A 1 261 ? -31.979 -3.172 8.603 1.00 79.12 261 ARG A N 1
ATOM 1951 C CA . ARG A 1 261 ? -33.047 -3.327 7.606 1.00 79.12 261 ARG A CA 1
ATOM 1952 C C . ARG A 1 261 ? -32.839 -2.358 6.446 1.00 79.12 261 ARG A C 1
ATOM 1954 O O . ARG A 1 261 ? -32.394 -1.233 6.649 1.00 79.12 261 ARG A O 1
ATOM 1961 N N . GLY A 1 262 ? -33.191 -2.792 5.235 1.00 79.50 262 GLY A N 1
ATOM 1962 C CA . GLY A 1 262 ? -33.123 -1.960 4.032 1.00 79.50 262 GLY A CA 1
ATOM 1963 C C . GLY A 1 262 ? -31.728 -1.371 3.803 1.00 79.50 262 GLY A C 1
ATOM 1964 O O . GLY A 1 262 ? -30.729 -2.090 3.812 1.00 79.50 262 GLY A O 1
ATOM 1965 N N . THR A 1 263 ? -31.661 -0.052 3.632 1.00 74.81 263 THR A N 1
ATOM 1966 C CA . THR A 1 263 ? -30.422 0.695 3.371 1.00 74.81 263 THR A CA 1
ATOM 1967 C C . THR A 1 263 ? -29.398 0.604 4.506 1.00 74.81 263 THR A C 1
ATOM 1969 O O . THR A 1 263 ? -28.206 0.689 4.233 1.00 74.81 263 THR A O 1
ATOM 1972 N N . CYS A 1 264 ? -29.810 0.327 5.749 1.00 76.31 264 CYS A N 1
ATOM 1973 C CA . CYS A 1 264 ? -28.886 0.176 6.879 1.00 76.31 264 CYS A CA 1
ATOM 1974 C C . CYS A 1 264 ? -27.972 -1.055 6.788 1.00 76.31 264 CYS A C 1
ATOM 1976 O O . CYS A 1 264 ? -26.928 -1.078 7.432 1.00 76.31 264 CYS A O 1
ATOM 1978 N N . ARG A 1 265 ? -28.348 -2.073 5.999 1.00 75.31 265 ARG A N 1
ATOM 1979 C CA . ARG A 1 265 ? -27.533 -3.283 5.792 1.00 75.31 265 ARG A CA 1
ATOM 1980 C C . ARG A 1 265 ? -26.574 -3.167 4.610 1.00 75.31 265 ARG A C 1
ATOM 1982 O O . ARG A 1 265 ? -25.522 -3.792 4.612 1.00 75.31 265 ARG A O 1
ATOM 1989 N N . PHE A 1 266 ? -26.949 -2.392 3.594 1.00 67.00 266 PHE A N 1
ATOM 1990 C CA . PHE A 1 266 ? -26.235 -2.324 2.313 1.00 67.00 266 PHE A CA 1
ATOM 1991 C C . PHE A 1 266 ? -25.532 -0.980 2.071 1.00 67.00 266 PHE A C 1
ATOM 1993 O O . PHE A 1 266 ? -24.793 -0.852 1.102 1.00 67.00 266 PHE A O 1
ATOM 2000 N N . GLY A 1 267 ? -25.754 0.020 2.930 1.00 59.22 267 GLY A N 1
ATOM 2001 C CA . GLY A 1 267 ? -25.283 1.391 2.721 1.00 59.22 267 GLY A CA 1
ATOM 2002 C C . GLY A 1 267 ? -23.786 1.617 2.946 1.00 59.22 267 GLY A C 1
ATOM 2003 O O . GLY A 1 267 ? -23.281 2.645 2.513 1.00 59.22 267 GLY A O 1
ATOM 2004 N N . GLN A 1 268 ? -23.077 0.693 3.603 1.00 60.09 268 GLN A N 1
ATOM 2005 C CA . GLN A 1 268 ? -21.625 0.755 3.837 1.00 60.09 268 GLN A CA 1
ATOM 2006 C C . GLN A 1 268 ? -21.029 -0.637 3.575 1.00 60.09 268 GLN A C 1
ATOM 2008 O O . GLN A 1 268 ? -20.910 -1.457 4.485 1.00 60.09 268 GLN A O 1
ATOM 2013 N N . SER A 1 269 ? -20.735 -0.949 2.310 1.00 56.47 269 SER A N 1
ATOM 2014 C CA . SER A 1 269 ? -20.222 -2.270 1.909 1.00 56.47 269 SER A CA 1
ATOM 2015 C C . SER A 1 269 ? -18.736 -2.476 2.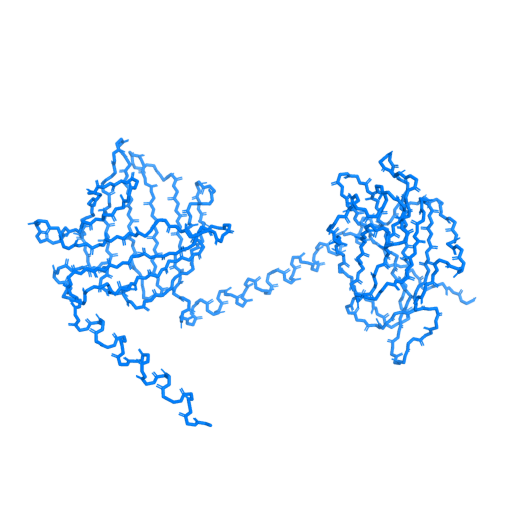214 1.00 56.47 269 SER A C 1
ATOM 2017 O O . SER A 1 269 ? -18.249 -3.598 2.108 1.00 56.47 269 SER A O 1
ATOM 2019 N N . THR A 1 270 ? -18.010 -1.414 2.567 1.00 70.88 270 THR A N 1
ATOM 2020 C CA . THR A 1 270 ? -16.586 -1.461 2.909 1.00 70.88 270 THR A CA 1
ATOM 2021 C C . THR A 1 270 ? -16.398 -1.267 4.405 1.00 70.88 270 THR A C 1
ATOM 2023 O O . THR A 1 270 ? -16.904 -0.315 4.996 1.00 70.88 270 THR A O 1
ATOM 2026 N N . GLN A 1 271 ? -15.676 -2.201 5.014 1.00 83.25 271 GLN A N 1
ATOM 2027 C CA . GLN A 1 271 ? -15.238 -2.113 6.397 1.00 83.25 271 GLN A CA 1
ATOM 2028 C C . GLN A 1 271 ? -14.082 -1.110 6.478 1.00 83.25 271 GLN A C 1
ATOM 2030 O O . GLN A 1 271 ? -13.049 -1.308 5.843 1.00 83.25 271 GLN A O 1
ATOM 2035 N N . GLU A 1 272 ? -14.266 -0.039 7.244 1.00 91.38 272 GLU A N 1
ATOM 2036 C CA . GLU A 1 272 ? -13.210 0.931 7.541 1.00 91.38 272 GLU A CA 1
ATOM 2037 C C . GLU A 1 272 ? -12.444 0.459 8.773 1.00 91.38 272 GLU A C 1
ATOM 2039 O O . GLU A 1 272 ? -13.057 0.101 9.782 1.00 91.38 272 GLU A O 1
ATOM 2044 N N . VAL A 1 273 ? -11.116 0.441 8.690 1.00 94.19 273 VAL A N 1
ATOM 2045 C CA . VAL A 1 273 ? -10.249 -0.205 9.680 1.00 94.19 273 VAL A CA 1
ATOM 2046 C C . VAL A 1 273 ? -9.318 0.813 10.331 1.00 94.19 273 VAL A C 1
ATOM 2048 O O . VAL A 1 273 ? -8.637 1.576 9.650 1.00 94.19 273 VAL A O 1
ATOM 2051 N N . HIS A 1 274 ? -9.253 0.772 11.658 1.00 95.06 274 HIS A N 1
ATOM 2052 C CA . HIS A 1 274 ? -8.308 1.511 12.485 1.00 95.06 274 HIS A CA 1
ATOM 2053 C C . HIS A 1 274 ? -7.466 0.544 13.315 1.00 95.06 274 HIS A C 1
ATOM 2055 O O . HIS A 1 274 ? -7.989 -0.248 14.100 1.00 95.06 274 HIS A O 1
ATOM 2061 N N . GLU A 1 275 ? -6.148 0.622 13.163 1.00 95.31 275 GLU A N 1
ATOM 2062 C CA . GLU A 1 275 ? -5.207 -0.164 13.957 1.00 95.31 275 GLU A CA 1
ATOM 2063 C C . GLU A 1 275 ? -4.725 0.638 15.169 1.00 95.31 275 GLU A C 1
ATOM 2065 O O . GLU A 1 275 ? -4.203 1.749 15.046 1.00 95.31 275 GLU A O 1
ATOM 2070 N N . THR A 1 276 ? -4.814 0.036 16.352 1.00 95.25 276 THR A N 1
ATOM 2071 C CA . THR A 1 276 ? -4.240 0.585 17.581 1.00 95.25 276 THR A CA 1
ATOM 2072 C C . THR A 1 276 ? -3.373 -0.444 18.302 1.00 95.25 276 THR A C 1
ATOM 2074 O O . THR A 1 276 ? -3.253 -1.603 17.896 1.00 95.25 276 THR A O 1
ATOM 2077 N N . VAL A 1 277 ? -2.703 -0.009 19.367 1.00 94.69 277 VAL A N 1
ATOM 2078 C CA . VAL A 1 277 ? -1.884 -0.870 20.226 1.00 94.69 277 VAL A CA 1
ATOM 2079 C C . VAL A 1 277 ? -2.278 -0.650 21.675 1.00 94.69 277 VAL A C 1
ATOM 2081 O O . VAL A 1 277 ? -2.312 0.491 22.131 1.00 94.69 277 VAL A O 1
ATOM 2084 N N . LEU A 1 278 ? -2.534 -1.748 22.380 1.00 93.50 278 LEU A N 1
ATOM 2085 C CA . LEU A 1 278 ? -2.987 -1.758 23.764 1.00 93.50 278 LEU A CA 1
ATOM 2086 C C . LEU A 1 278 ? -1.978 -2.489 24.654 1.00 93.50 278 LEU A C 1
ATOM 2088 O O . LEU A 1 278 ? -1.689 -3.667 24.435 1.00 93.50 278 LEU A O 1
ATOM 2092 N N . ALA A 1 279 ? -1.442 -1.820 25.668 1.00 92.50 279 ALA A N 1
ATOM 2093 C CA . ALA A 1 279 ? -0.614 -2.452 26.687 1.00 92.50 279 ALA A CA 1
ATOM 2094 C C . ALA A 1 279 ? -1.467 -3.207 27.729 1.00 92.50 279 ALA A C 1
ATOM 2096 O O . ALA A 1 279 ? -2.680 -3.029 27.849 1.00 92.50 279 ALA A O 1
ATOM 2097 N N . LYS A 1 280 ? -0.828 -4.085 28.514 1.00 93.12 280 LYS A N 1
ATOM 2098 C CA . LYS A 1 280 ? -1.501 -4.826 29.594 1.00 93.12 280 LYS A CA 1
ATOM 2099 C C . LYS A 1 280 ? -2.086 -3.849 30.621 1.00 93.12 280 LYS A C 1
ATOM 2101 O O . LYS A 1 280 ? -1.343 -3.066 31.204 1.00 93.12 280 LYS A O 1
ATOM 2106 N N . GLY A 1 281 ? -3.386 -3.962 30.888 1.00 90.62 281 GLY A N 1
ATOM 2107 C CA . GLY A 1 281 ? -4.114 -3.114 31.835 1.00 90.62 281 GLY A CA 1
ATOM 2108 C C . GLY A 1 281 ? -4.330 -1.673 31.364 1.00 90.62 281 GLY A C 1
ATOM 2109 O O . GLY A 1 281 ? -4.914 -0.889 32.105 1.00 90.62 281 GLY A O 1
ATOM 2110 N N . GLU A 1 282 ? -3.879 -1.320 30.158 1.00 93.19 282 GLU A N 1
ATOM 2111 C CA . GLU A 1 282 ? -4.127 -0.010 29.562 1.00 93.19 282 GLU A CA 1
ATOM 2112 C C . GLU A 1 282 ? -5.581 0.086 29.100 1.00 93.19 282 GLU A C 1
ATOM 2114 O O . GLU A 1 282 ? -6.187 -0.912 28.691 1.00 93.19 282 GLU A O 1
ATOM 2119 N N . THR A 1 283 ? -6.119 1.302 29.139 1.00 95.19 283 THR A N 1
ATOM 2120 C CA . THR A 1 283 ? -7.382 1.622 28.490 1.00 95.19 283 THR A CA 1
ATOM 2121 C C . THR A 1 283 ? -7.115 2.538 27.306 1.00 95.19 283 THR A C 1
ATOM 2123 O O . THR A 1 283 ? -6.592 3.636 27.479 1.00 95.19 283 THR A O 1
ATOM 2126 N N . VAL A 1 284 ? -7.490 2.112 26.102 1.00 95.94 284 VAL A N 1
ATOM 2127 C CA . VAL A 1 284 ? -7.490 2.975 24.912 1.00 95.94 284 VAL A CA 1
ATOM 2128 C C . VAL A 1 284 ? -8.928 3.252 24.526 1.00 95.94 284 VAL A C 1
ATOM 2130 O O . VAL A 1 284 ? -9.744 2.340 24.405 1.00 95.94 284 VAL A O 1
ATOM 2133 N N . HIS A 1 285 ? -9.235 4.525 24.323 1.00 96.44 285 HIS A N 1
ATOM 2134 C CA . HIS A 1 285 ? -10.512 4.986 23.815 1.00 96.44 285 HIS A CA 1
ATOM 2135 C C . HIS A 1 285 ? -10.370 5.296 22.333 1.00 96.44 285 HIS A C 1
ATOM 2137 O O . HIS A 1 285 ? -9.658 6.223 21.973 1.00 96.44 285 HIS A O 1
ATOM 2143 N N . VAL A 1 286 ? -11.048 4.523 21.490 1.00 96.81 286 VAL A N 1
ATOM 2144 C CA . VAL A 1 286 ? -11.218 4.787 20.062 1.00 96.81 286 VAL A CA 1
ATOM 2145 C C . VAL A 1 286 ? -12.588 5.421 19.847 1.00 96.81 286 VAL A C 1
ATOM 2147 O O . VAL A 1 286 ? -13.619 4.882 20.244 1.00 96.81 286 VAL A O 1
ATOM 2150 N N . TYR A 1 287 ? -12.607 6.573 19.201 1.00 95.62 287 TYR A N 1
ATOM 2151 C CA . TYR A 1 287 ? -13.815 7.263 18.784 1.00 95.62 287 TYR A CA 1
ATOM 2152 C C . TYR A 1 287 ? -13.889 7.239 17.261 1.00 95.62 287 TYR A C 1
ATOM 2154 O O . TYR A 1 287 ? -12.876 7.423 16.591 1.00 95.62 287 TYR A O 1
ATOM 2162 N N . PHE A 1 288 ? -15.079 7.037 16.701 1.00 93.56 288 PHE A N 1
ATOM 2163 C CA . PHE A 1 288 ? -15.290 7.189 15.266 1.00 93.56 288 PHE A CA 1
ATOM 2164 C C . PHE A 1 288 ? -16.587 7.927 14.954 1.00 93.56 288 PHE A C 1
ATOM 2166 O O . PHE A 1 288 ? -17.567 7.810 15.684 1.00 93.56 288 PHE A O 1
ATOM 2173 N N . ALA A 1 289 ? -16.612 8.665 13.850 1.00 90.25 289 ALA A N 1
ATOM 2174 C CA . ALA A 1 289 ? -17.812 9.319 13.333 1.00 90.25 289 ALA A CA 1
ATOM 2175 C C . ALA A 1 289 ? -17.857 9.220 11.803 1.00 90.25 289 ALA A C 1
ATOM 2177 O O . ALA A 1 289 ? -16.811 9.253 11.153 1.00 90.25 289 ALA A O 1
ATOM 2178 N N . TYR A 1 290 ? -19.056 9.116 11.225 1.00 85.94 290 TYR A N 1
ATOM 2179 C CA . TYR A 1 290 ? -19.240 9.104 9.772 1.00 85.94 290 TYR A CA 1
ATOM 2180 C C . TYR A 1 290 ? -19.371 10.534 9.239 1.00 85.94 290 TYR A C 1
ATOM 2182 O O . TYR A 1 290 ? -20.385 11.179 9.470 1.00 85.94 290 TYR A O 1
ATOM 2190 N N . ASN A 1 291 ? -18.344 11.020 8.540 1.00 79.56 291 ASN A N 1
ATOM 2191 C CA . ASN A 1 291 ? -18.316 12.328 7.877 1.00 79.56 291 ASN A CA 1
ATOM 2192 C C . ASN A 1 291 ? -17.658 12.149 6.499 1.00 79.56 291 ASN A C 1
ATOM 2194 O O . ASN A 1 291 ? -16.440 12.317 6.364 1.00 79.56 291 ASN A O 1
ATOM 2198 N N . GLY A 1 292 ? -18.429 11.710 5.499 1.00 75.56 292 GLY A N 1
ATOM 2199 C CA . GLY A 1 292 ? -17.873 11.255 4.218 1.00 75.56 292 GLY A CA 1
ATOM 2200 C C . GLY A 1 292 ? -16.989 10.004 4.359 1.00 75.56 292 GLY A C 1
ATOM 2201 O O . GLY A 1 292 ? -15.910 9.937 3.769 1.00 75.56 292 GLY A O 1
ATOM 2202 N N . GLY A 1 293 ? -17.41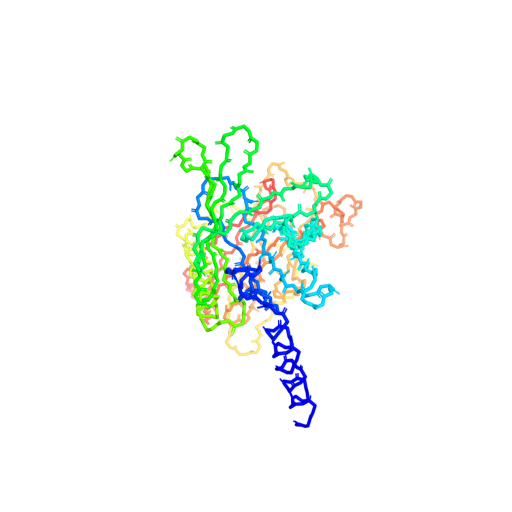6 9.054 5.200 1.00 81.50 293 GLY A N 1
ATOM 2203 C CA . GLY A 1 293 ? -16.664 7.857 5.612 1.00 81.50 293 GLY A CA 1
ATOM 2204 C C . GLY A 1 293 ? -16.296 7.874 7.101 1.00 81.50 293 GLY A C 1
ATOM 2205 O O . GLY A 1 293 ? -16.470 8.893 7.775 1.00 81.50 293 GLY A O 1
ATOM 2206 N N . ALA A 1 294 ? -15.809 6.750 7.636 1.00 87.88 294 ALA A N 1
ATOM 2207 C CA . ALA A 1 294 ? -15.424 6.671 9.046 1.00 87.88 294 ALA A CA 1
ATOM 2208 C C . ALA A 1 294 ? -14.155 7.495 9.311 1.00 87.88 294 ALA A C 1
ATOM 2210 O O . ALA A 1 294 ? -13.124 7.316 8.663 1.00 87.88 294 ALA A O 1
ATOM 2211 N N . LYS A 1 295 ? -14.226 8.409 10.278 1.00 91.00 295 LYS A N 1
ATOM 2212 C CA . LYS A 1 295 ? -13.082 9.172 10.784 1.00 91.00 295 LYS A CA 1
ATOM 2213 C C . LYS A 1 295 ? -12.809 8.745 12.212 1.00 91.00 295 LYS A C 1
ATOM 2215 O O . LYS A 1 295 ? -13.704 8.857 13.046 1.00 91.00 295 LYS A O 1
ATOM 2220 N N . PHE A 1 296 ? -11.595 8.277 12.474 1.00 93.44 296 PHE A N 1
ATOM 2221 C CA . PHE A 1 296 ? -11.177 7.795 13.784 1.00 93.44 296 PHE A CA 1
ATOM 2222 C C . PHE A 1 296 ? -10.384 8.853 14.548 1.00 93.44 296 PHE A C 1
ATOM 2224 O O . PHE A 1 296 ? -9.646 9.645 13.963 1.00 93.44 296 PHE A O 1
ATOM 2231 N N . SER A 1 297 ? -10.507 8.819 15.866 1.00 94.31 297 SER A N 1
ATOM 2232 C CA . SER A 1 297 ? -9.591 9.439 16.814 1.00 94.31 297 SER A CA 1
ATOM 2233 C C . SER A 1 297 ? -9.369 8.492 17.985 1.00 94.31 297 SER A C 1
ATOM 2235 O O . SER A 1 297 ? -10.167 7.581 18.219 1.00 94.31 297 SER A O 1
ATOM 2237 N N . GLU A 1 298 ? -8.268 8.659 18.712 1.00 95.06 298 GLU A N 1
ATOM 2238 C CA . GLU A 1 298 ? -8.010 7.819 19.874 1.00 95.06 298 GLU A CA 1
ATOM 2239 C C . GLU A 1 298 ? -7.314 8.567 21.002 1.00 95.06 298 GLU A C 1
ATOM 2241 O O . GLU A 1 298 ? -6.678 9.592 20.790 1.00 95.06 298 GLU A O 1
ATOM 2246 N N . ALA A 1 299 ? -7.436 8.042 22.215 1.00 94.38 299 ALA A N 1
ATOM 2247 C CA . ALA A 1 299 ? -6.720 8.518 23.385 1.00 94.38 299 ALA A CA 1
ATOM 2248 C C . ALA A 1 299 ? -6.373 7.339 24.292 1.00 94.38 299 ALA A C 1
ATOM 2250 O O . ALA A 1 299 ? -7.195 6.450 24.519 1.00 94.38 299 ALA A O 1
ATOM 2251 N N . VAL A 1 300 ? -5.165 7.352 24.851 1.00 91.88 300 VAL A N 1
ATOM 2252 C CA . VAL A 1 300 ? -4.836 6.490 25.989 1.00 91.88 300 VAL A CA 1
ATOM 2253 C C . VAL A 1 300 ? -5.448 7.135 27.224 1.00 91.88 300 VAL A C 1
ATOM 2255 O O . VAL A 1 300 ? -5.150 8.287 27.539 1.00 91.88 300 VAL A O 1
ATOM 2258 N N . GLN A 1 301 ? -6.320 6.411 27.911 1.00 86.00 301 GLN A N 1
ATOM 2259 C CA . GLN A 1 301 ? -6.890 6.864 29.169 1.00 86.00 301 GLN A CA 1
ATOM 2260 C C . GLN A 1 301 ? -5.953 6.480 30.312 1.00 86.00 301 GLN A C 1
ATOM 2262 O O . GLN A 1 301 ? -5.377 5.389 30.330 1.00 86.00 301 GLN A O 1
ATOM 2267 N N . ALA A 1 302 ? -5.816 7.380 31.286 1.00 71.81 302 ALA A N 1
ATOM 2268 C CA . ALA A 1 302 ? -5.154 7.040 32.536 1.00 71.81 302 ALA A CA 1
ATOM 2269 C C . ALA A 1 302 ? -5.866 5.834 33.180 1.00 71.81 302 ALA A C 1
ATOM 2271 O O . ALA A 1 302 ? -7.085 5.696 33.018 1.00 71.81 302 ALA A O 1
ATOM 2272 N N . PRO A 1 303 ? -5.145 4.968 33.915 1.00 58.53 303 PRO A N 1
ATOM 2273 C CA . PRO A 1 303 ? -5.784 3.914 34.687 1.00 58.53 303 PRO A CA 1
ATOM 2274 C C . PRO A 1 303 ? -6.848 4.552 35.578 1.00 58.53 303 PRO A C 1
ATOM 2276 O O . PRO A 1 303 ? -6.541 5.461 36.351 1.00 58.53 303 PRO A O 1
ATOM 2279 N N . VAL A 1 304 ? -8.100 4.114 35.445 1.00 48.56 304 VAL A N 1
ATOM 2280 C CA . VAL A 1 304 ? -9.146 4.518 36.385 1.00 48.56 304 VAL A CA 1
ATOM 2281 C C . VAL A 1 304 ? -8.712 3.957 37.737 1.00 48.56 304 VAL A C 1
ATOM 2283 O O . VAL A 1 304 ? -8.567 2.741 37.875 1.00 48.56 304 VAL A O 1
ATOM 2286 N N . ALA A 1 305 ? -8.387 4.840 38.685 1.00 34.97 305 ALA A N 1
ATOM 2287 C CA . ALA A 1 305 ? -8.052 4.432 40.043 1.00 34.97 305 ALA A CA 1
ATOM 2288 C C . ALA A 1 305 ? -9.222 3.607 40.620 1.00 34.97 305 ALA A C 1
ATOM 2290 O O . ALA A 1 305 ? -10.371 3.929 40.306 1.00 34.97 305 ALA A O 1
ATOM 2291 N N . PRO A 1 306 ? -8.933 2.530 41.373 1.00 38.94 306 PRO A N 1
ATOM 2292 C CA . PRO A 1 306 ? -9.947 1.603 41.873 1.00 38.94 306 PRO A CA 1
ATOM 2293 C C . PRO A 1 306 ? -10.986 2.269 42.778 1.00 38.94 306 PRO A C 1
ATOM 2295 O O . PRO A 1 306 ? -10.636 3.258 43.463 1.00 38.94 306 PRO A O 1
#

Secondary structure (DSSP, 8-state):
-HHHHHHHHHHHHHHHHHHHH--HHHHGGGGGGTT-EEEEEEEESSTT-S-SEEEEEEEETTTEEEEEEE-TTSPBPPPEEEEE-SSTTEEEEEETTEEEEEEEEEETTEEEEE-GGGEEEEEEEETTEEEEEEEETTEEEEEEEEEETTSHHHHHHHHHHHHHHHHHHHHHHHHHHHH-------EEPPGGGB-S-SSPPSSSEEEEEEEEPP-TT--S--EEEEETTEEEEEE-TTEEEEEEEESEEEEEEEEE-TT--THHHHS--S-EEEEEEE-TT-EEEEEEEESSSEEEEEEEEPP---

Sequence (306 aa):
MALALSSALYTNLAHAQDAASADPAVWGPYATLVGRTFAGQDVSGWPNYASKSRSIQWEEPGKVMVETGTDPRGSEIPKMRILPGKRPGELLFDVARAPNATARVVDAKTLVFDQMMGYETTVSLSDNGYDMKVTKRGELQASATYRDTASEAYAAHAAQQVEKEAADKVAARNALRAAGVPATPAADAPADRVFAYQEPVRGPWGTLQVTRGKAWEAGACFAAVYINGRWAARLEDAETARFKVPAGKVEVAVAADPQGRGTCRFGQSTQEVHETVLAKGETVHVYFAYNGGAKFSEAVQAPVAP

Organism: NCBI:txid453783

Foldseek 3Di:
DVVVVVVVVVLVVQVVQLLVLADCQQCALVSLQESFKWAKDWDDADPQPTARMWHWYDPPRNAKIWIWGHTPVRHIDFIWIWGGDPDGQKIFTATPVDGGFIWGRPHNFWIWTDDPPQKIWIWGDDNFFIKIFIDHPRHTRTIMTIGTCPDPVVVVVVVVVVVVVVVVLVVVQVVLQVVADDPDAAAEDDPVFFDAQPDADPDFWEKEKEFEEDDPPQDPAWKFKDKPNHGGGTDHHRYMYMGTGHAFKIKIWIFQDCPDPDCSNVVGPDIDIDIDGGHGHWYKYWYWYDDVHIDIGIHTDDRPDD